Protein AF-0000000086683811 (afdb_homodimer)

Structure (mmCIF, N/CA/C/O backbone):
data_AF-0000000086683811-model_v1
#
loop_
_entity.id
_entity.type
_entity.pdbx_description
1 polymer 'ABM domain-containing protein'
#
loop_
_atom_site.group_PDB
_atom_site.id
_atom_site.type_symbol
_atom_site.label_atom_id
_atom_site.label_alt_id
_atom_site.label_comp_id
_atom_site.label_asym_id
_atom_site.label_entity_id
_atom_site.label_seq_id
_atom_site.pdbx_PDB_ins_code
_atom_site.Cartn_x
_atom_site.Cartn_y
_atom_site.Cartn_z
_atom_site.occupancy
_atom_site.B_iso_or_equiv
_atom_site.auth_seq_id
_atom_site.auth_comp_id
_atom_site.auth_asym_id
_atom_site.auth_atom_id
_atom_site.pdbx_PDB_model_num
ATOM 1 N N . MET A 1 1 ? -27.891 27.375 39.219 1 28.05 1 MET A N 1
ATOM 2 C CA . MET A 1 1 ? -26.875 26.359 39 1 28.05 1 MET A CA 1
ATOM 3 C C . MET A 1 1 ? -26.891 25.859 37.562 1 28.05 1 MET A C 1
ATOM 5 O O . MET A 1 1 ? -27.891 25.297 37.125 1 28.05 1 MET A O 1
ATOM 9 N N . ALA A 1 2 ? -26.406 26.562 36.562 1 32.78 2 ALA A N 1
ATOM 10 C CA . ALA A 1 2 ? -26.562 26.484 35.125 1 32.78 2 ALA A CA 1
ATOM 11 C C . ALA A 1 2 ? -25.938 25.219 34.562 1 32.78 2 ALA A C 1
ATOM 13 O O . ALA A 1 2 ? -24.781 24.906 34.844 1 32.78 2 ALA A O 1
ATOM 14 N N . GLY A 1 3 ? -26.656 24.031 34.469 1 29.81 3 GLY A N 1
ATOM 15 C CA . GLY A 1 3 ? -26.266 22.703 34 1 29.81 3 GLY A CA 1
ATOM 16 C C . GLY A 1 3 ? -25.516 22.734 32.688 1 29.81 3 GLY A C 1
ATOM 17 O O . GLY A 1 3 ? -26.062 23.188 31.672 1 29.81 3 GLY A O 1
ATOM 18 N N . GLY A 1 4 ? -24.297 23.062 32.562 1 30.64 4 GLY A N 1
ATOM 19 C CA . GLY A 1 4 ? -23.484 23.172 31.359 1 30.64 4 GLY A CA 1
ATOM 20 C C . GLY A 1 4 ? -23.562 21.938 30.484 1 30.64 4 GLY A C 1
ATOM 21 O O . GLY A 1 4 ? -23.344 20.812 30.953 1 30.64 4 GLY A O 1
ATOM 22 N N . VAL A 1 5 ? -24.5 21.766 29.438 1 32.25 5 VAL A N 1
ATOM 23 C CA . VAL A 1 5 ? -24.688 20.75 28.406 1 32.25 5 VAL A CA 1
ATOM 24 C C . VAL A 1 5 ? -23.344 20.375 27.797 1 32.25 5 VAL A C 1
ATOM 26 O O . VAL A 1 5 ? -22.656 21.234 27.219 1 32.25 5 VAL A O 1
ATOM 29 N N . TYR A 1 6 ? -22.5 19.625 28.438 1 31.78 6 TYR A N 1
ATOM 30 C CA . TYR A 1 6 ? -21.328 19.016 27.812 1 31.78 6 TYR A CA 1
ATOM 31 C C . TYR A 1 6 ? -21.703 18.359 26.484 1 31.78 6 TYR A C 1
ATOM 33 O O . TYR A 1 6 ? -22.578 17.5 26.438 1 31.78 6 TYR A O 1
ATOM 41 N N . LEU A 1 7 ? -21.859 19.109 25.359 1 31.72 7 LEU A N 1
ATOM 42 C CA . LEU A 1 7 ? -21.938 18.547 24.016 1 31.72 7 LEU A CA 1
ATOM 43 C C . LEU A 1 7 ? -21 17.344 23.875 1 31.72 7 LEU A C 1
ATOM 45 O O . LEU A 1 7 ? -19.812 17.438 24.172 1 31.72 7 LEU A O 1
ATOM 49 N N . ALA A 1 8 ? -21.406 16.172 24.141 1 32.78 8 ALA A N 1
ATOM 50 C CA . ALA A 1 8 ? -20.797 14.922 23.734 1 32.78 8 ALA A CA 1
ATOM 51 C C . ALA A 1 8 ? -20.047 15.078 22.422 1 32.78 8 ALA A C 1
ATOM 53 O O . ALA A 1 8 ? -20.656 15.188 21.359 1 32.78 8 ALA A O 1
ATOM 54 N N . GLY A 1 9 ? -19.141 15.922 22.219 1 34.72 9 GLY A N 1
ATOM 55 C CA . GLY A 1 9 ? -18.281 15.93 21.047 1 34.72 9 GLY A CA 1
ATOM 56 C C . GLY A 1 9 ? -18.094 14.555 20.438 1 34.72 9 GLY A C 1
ATOM 57 O O . GLY A 1 9 ? -17.812 13.586 21.141 1 34.72 9 GLY A O 1
ATOM 58 N N . VAL A 1 10 ? -18.922 14.086 19.453 1 37.25 10 VAL A N 1
ATOM 59 C CA . VAL A 1 10 ? -18.688 12.906 18.641 1 37.25 10 VAL A CA 1
ATOM 60 C C . VAL A 1 10 ? -17.203 12.609 18.547 1 37.25 10 VAL A C 1
ATOM 62 O O . VAL A 1 10 ? -16.422 13.422 18.047 1 37.25 10 VAL A O 1
ATOM 65 N N . LEU A 1 11 ? -16.578 12.188 19.516 1 37.97 11 LEU A N 1
ATOM 66 C CA . LEU A 1 11 ? -15.242 11.633 19.406 1 37.97 11 LEU A CA 1
ATOM 67 C C . LEU A 1 11 ? -15.039 10.945 18.062 1 37.97 11 LEU A C 1
ATOM 69 O O . LEU A 1 11 ? -15.719 9.969 17.766 1 37.97 11 LEU A O 1
ATOM 73 N N . ASN A 1 12 ? -15.062 11.695 16.984 1 46.88 12 ASN A N 1
ATOM 74 C CA . ASN A 1 12 ? -14.711 11.117 15.68 1 46.88 12 ASN A CA 1
ATOM 75 C C . ASN A 1 12 ? -13.797 9.906 15.836 1 46.88 12 ASN A C 1
ATOM 77 O O . ASN A 1 12 ? -12.578 10.055 15.969 1 46.88 12 ASN A O 1
ATOM 81 N N . ILE A 1 13 ? -14.266 8.906 16.578 1 58.25 13 ILE A N 1
ATOM 82 C CA . ILE A 1 13 ? -13.531 7.656 16.75 1 58.25 13 ILE A CA 1
ATOM 83 C C . ILE A 1 13 ? -13.117 7.121 15.375 1 58.25 13 ILE A C 1
ATOM 85 O O . ILE A 1 13 ? -13.961 6.914 14.5 1 58.25 13 ILE A O 1
ATOM 89 N N . ILE A 1 14 ? -11.898 7.309 14.969 1 73.19 14 ILE A N 1
ATOM 90 C CA . ILE A 1 14 ? -11.328 6.652 13.805 1 73.19 14 ILE A CA 1
ATOM 91 C C . ILE A 1 14 ? -11.578 5.148 13.875 1 73.19 14 ILE A C 1
ATOM 93 O O . ILE A 1 14 ? -11.031 4.465 14.75 1 73.19 14 ILE A O 1
ATOM 97 N N . ALA A 1 15 ? -12.727 4.758 13.227 1 86.75 15 ALA A N 1
ATOM 98 C CA . ALA A 1 15 ? -13.055 3.334 13.211 1 86.75 15 ALA A CA 1
ATOM 99 C C . ALA A 1 15 ? -12.289 2.605 12.109 1 86.75 15 ALA A C 1
ATOM 101 O O . ALA A 1 15 ? -12.078 3.154 11.023 1 86.75 15 ALA A O 1
ATOM 102 N N . MET A 1 16 ? -11.805 1.436 12.508 1 90.75 16 MET A N 1
ATOM 103 C CA . MET A 1 16 ? -11.141 0.555 11.547 1 90.75 16 MET A CA 1
ATOM 104 C C . MET A 1 16 ? -12.031 -0.627 11.188 1 90.75 16 MET A C 1
ATOM 106 O O . MET A 1 16 ? -12.922 -0.992 11.945 1 90.75 16 MET A O 1
ATOM 110 N N . SER A 1 17 ? -11.875 -1.134 10.055 1 89.69 17 SER A N 1
ATOM 111 C CA . SER A 1 17 ? -12.609 -2.318 9.617 1 89.69 17 SER A CA 1
ATOM 112 C C . SER A 1 17 ? -12.336 -3.506 10.531 1 89.69 17 SER A C 1
ATOM 114 O O . SER A 1 17 ? -11.266 -3.59 11.148 1 89.69 17 SER A O 1
ATOM 116 N N . ASP A 1 18 ? -13.273 -4.398 10.586 1 86.94 18 ASP A N 1
ATOM 117 C CA . ASP A 1 18 ? -13.062 -5.656 11.289 1 86.94 18 ASP A CA 1
ATOM 118 C C . ASP A 1 18 ? -12.188 -6.605 10.469 1 86.94 18 ASP A C 1
ATOM 120 O O . ASP A 1 18 ? -11.43 -7.395 11.031 1 86.94 18 ASP A O 1
ATOM 124 N N . SER A 1 19 ? -12.344 -6.422 9.164 1 90.94 19 SER A N 1
ATOM 125 C CA . SER A 1 19 ? -11.562 -7.281 8.273 1 90.94 19 SER A CA 1
ATOM 126 C C . SER A 1 19 ? -10.094 -6.875 8.273 1 90.94 19 SER A C 1
ATOM 128 O O . SER A 1 19 ? -9.766 -5.699 8.453 1 90.94 19 SER A O 1
ATOM 130 N N . ILE A 1 20 ? -9.258 -7.895 8.125 1 95.06 20 ILE A N 1
ATOM 131 C CA . ILE A 1 20 ? -7.824 -7.664 7.957 1 95.06 20 ILE A CA 1
ATOM 132 C C . ILE A 1 20 ? -7.488 -7.559 6.469 1 95.06 20 ILE A C 1
ATOM 134 O O . ILE A 1 20 ? -7.91 -8.391 5.668 1 95.06 20 ILE A O 1
ATOM 138 N N . SER A 1 21 ? -6.738 -6.523 6.145 1 96.56 21 SER A N 1
ATOM 139 C CA . SER A 1 21 ? -6.23 -6.344 4.789 1 96.56 21 SER A CA 1
ATOM 140 C C . SER A 1 21 ? -4.762 -6.742 4.688 1 96.56 21 SER A C 1
ATOM 142 O O . SER A 1 21 ? -3.971 -6.445 5.586 1 96.56 21 SER A O 1
ATOM 144 N N . SER A 1 22 ? -4.449 -7.434 3.637 1 96.69 22 SER A N 1
ATOM 145 C CA . SER A 1 22 ? -3.051 -7.668 3.293 1 96.69 22 SER A CA 1
ATOM 146 C C . SER A 1 22 ? -2.572 -6.68 2.232 1 96.69 22 SER A C 1
ATOM 148 O O . SER A 1 22 ? -3.223 -6.508 1.199 1 96.69 22 SER A O 1
ATOM 150 N N . LEU A 1 23 ? -1.531 -6.027 2.504 1 97.12 23 LEU A N 1
ATOM 151 C CA . LEU A 1 23 ? -0.794 -5.297 1.481 1 97.12 23 LEU A CA 1
ATOM 152 C C . LEU A 1 23 ? 0.5 -6.016 1.122 1 97.12 23 LEU A C 1
ATOM 154 O O . LEU A 1 23 ? 1.393 -6.156 1.961 1 97.12 23 LEU A O 1
ATOM 158 N N . ALA A 1 24 ? 0.575 -6.492 -0.086 1 96.94 24 ALA A N 1
ATOM 159 C CA . ALA A 1 24 ? 1.769 -7.152 -0.606 1 96.94 24 ALA A CA 1
ATOM 160 C C . ALA A 1 24 ? 2.486 -6.273 -1.624 1 96.94 24 ALA A C 1
ATOM 162 O O . ALA A 1 24 ? 1.851 -5.676 -2.494 1 96.94 24 ALA A O 1
ATOM 163 N N . ARG A 1 25 ? 3.725 -6.18 -1.467 1 96.19 25 ARG A N 1
ATOM 164 C CA . ARG A 1 25 ? 4.594 -5.477 -2.402 1 96.19 25 ARG A CA 1
ATOM 165 C C . ARG A 1 25 ? 5.609 -6.426 -3.027 1 96.19 25 ARG A C 1
ATOM 167 O O . ARG A 1 25 ? 6.309 -7.148 -2.316 1 96.19 25 ARG A O 1
ATOM 174 N N . TYR A 1 26 ? 5.695 -6.414 -4.324 1 97.38 26 TYR A N 1
ATOM 175 C CA . TYR A 1 26 ? 6.605 -7.273 -5.07 1 97.38 26 TYR A CA 1
ATOM 176 C C . TYR A 1 26 ? 7.562 -6.449 -5.926 1 97.38 26 TYR A C 1
ATOM 178 O O . TYR A 1 26 ? 7.129 -5.594 -6.703 1 97.38 26 TYR A O 1
ATOM 186 N N . ARG A 1 27 ? 8.844 -6.691 -5.797 1 96.81 27 ARG A N 1
ATOM 187 C CA . ARG A 1 27 ? 9.844 -6.125 -6.695 1 96.81 27 ARG A CA 1
ATOM 188 C C . ARG A 1 27 ? 10.094 -7.047 -7.883 1 96.81 27 ARG A C 1
ATOM 190 O O . ARG A 1 27 ? 10.906 -7.969 -7.793 1 96.81 27 ARG A O 1
ATOM 197 N N . VAL A 1 28 ? 9.422 -6.719 -8.922 1 97.19 28 VAL A N 1
ATOM 198 C CA . VAL A 1 28 ? 9.375 -7.605 -10.086 1 97.19 28 VAL A CA 1
ATOM 199 C C . VAL A 1 28 ? 10.562 -7.328 -11 1 97.19 28 VAL A C 1
ATOM 201 O O . VAL A 1 28 ? 10.93 -6.168 -11.219 1 97.19 28 VAL A O 1
ATOM 204 N N . ILE A 1 29 ? 11.148 -8.406 -11.516 1 96.62 29 ILE A N 1
ATOM 205 C CA . ILE A 1 29 ? 12.273 -8.289 -12.438 1 96.62 29 ILE A CA 1
ATOM 206 C C . ILE A 1 29 ? 11.852 -7.488 -13.664 1 96.62 29 ILE A C 1
ATOM 208 O O . ILE A 1 29 ? 10.758 -7.688 -14.195 1 96.62 29 ILE A O 1
ATOM 212 N N . ALA A 1 30 ? 12.766 -6.59 -14.094 1 94.62 30 ALA A N 1
ATOM 213 C CA . ALA A 1 30 ? 12.484 -5.762 -15.266 1 94.62 30 ALA A CA 1
ATOM 214 C C . ALA A 1 30 ? 12.102 -6.621 -16.469 1 94.62 30 ALA A C 1
ATOM 216 O O . ALA A 1 30 ? 12.75 -7.629 -16.75 1 94.62 30 ALA A O 1
ATOM 217 N N . GLY A 1 31 ? 10.953 -6.203 -17.125 1 93.69 31 GLY A N 1
ATOM 218 C CA . GLY A 1 31 ? 10.508 -6.895 -18.328 1 93.69 31 GLY A CA 1
ATOM 219 C C . GLY A 1 31 ? 9.578 -8.055 -18.031 1 93.69 31 GLY A C 1
ATOM 220 O O . GLY A 1 31 ? 9.07 -8.688 -18.969 1 93.69 31 GLY A O 1
ATOM 221 N N . ARG A 1 32 ? 9.305 -8.32 -16.75 1 95.69 32 ARG A N 1
ATOM 222 C CA . ARG A 1 32 ? 8.5 -9.492 -16.406 1 95.69 32 ARG A CA 1
ATOM 223 C C . ARG A 1 32 ? 7.164 -9.078 -15.805 1 95.69 32 ARG A C 1
ATOM 225 O O . ARG A 1 32 ? 6.488 -9.891 -15.164 1 95.69 32 ARG A O 1
ATOM 232 N N . GLU A 1 33 ? 6.828 -7.879 -15.953 1 94 33 GLU A N 1
ATOM 233 C CA . GLU A 1 33 ? 5.645 -7.297 -15.328 1 94 33 GLU A CA 1
ATOM 234 C C . GLU A 1 33 ? 4.371 -7.996 -15.797 1 94 33 GLU A C 1
ATOM 236 O O . GLU A 1 33 ? 3.537 -8.391 -14.977 1 94 33 GLU A O 1
ATOM 241 N N . ASP A 1 34 ? 4.223 -8.195 -17.125 1 93.12 34 ASP A N 1
ATOM 242 C CA . ASP A 1 34 ? 3.002 -8.789 -17.672 1 93.12 34 ASP A CA 1
ATOM 243 C C . ASP A 1 34 ? 2.812 -10.219 -17.172 1 93.12 34 ASP A C 1
ATOM 245 O O . ASP A 1 34 ? 1.71 -10.602 -16.766 1 93.12 34 ASP A O 1
ATOM 249 N N . GLU A 1 35 ? 3.844 -10.922 -17.234 1 95.56 35 GLU A N 1
ATOM 250 C CA . GLU A 1 35 ? 3.805 -12.289 -16.734 1 95.56 35 GLU A CA 1
ATOM 251 C C . GLU A 1 35 ? 3.418 -12.312 -15.25 1 95.56 35 GLU A C 1
ATOM 253 O O . GLU A 1 35 ? 2.6 -13.133 -14.828 1 95.56 35 GLU A O 1
ATOM 258 N N . PHE A 1 36 ? 3.977 -11.391 -14.508 1 97.31 36 PHE A N 1
ATOM 259 C CA . PHE A 1 36 ? 3.701 -11.352 -13.07 1 97.31 36 PHE A CA 1
ATOM 260 C C . PHE A 1 36 ? 2.24 -11 -12.812 1 97.31 36 PHE A C 1
ATOM 262 O O . PHE A 1 36 ? 1.602 -11.586 -11.938 1 97.31 36 PHE A O 1
ATOM 269 N N . LEU A 1 37 ? 1.695 -10.07 -13.523 1 96.5 37 LEU A N 1
ATOM 270 C CA . LEU A 1 37 ? 0.31 -9.648 -13.344 1 96.5 37 LEU A CA 1
ATOM 271 C C . LEU A 1 37 ? -0.65 -10.789 -13.648 1 96.5 37 LEU A C 1
ATOM 273 O O . LEU A 1 37 ? -1.708 -10.906 -13.031 1 96.5 37 LEU A O 1
ATOM 277 N N . GLU A 1 38 ? -0.266 -11.648 -14.555 1 95.5 38 GLU A N 1
ATOM 278 C CA . GLU A 1 38 ? -1.07 -12.844 -14.805 1 95.5 38 GLU A CA 1
ATOM 279 C C . GLU A 1 38 ? -1.105 -13.75 -13.578 1 95.5 38 GLU A C 1
ATOM 281 O O . GLU A 1 38 ? -2.141 -14.344 -13.273 1 95.5 38 GLU A O 1
ATOM 286 N N . ILE A 1 39 ? 0.016 -13.812 -12.922 1 97.75 39 ILE A N 1
ATOM 287 C CA . ILE A 1 39 ? 0.064 -14.633 -11.719 1 97.75 39 ILE A CA 1
ATOM 288 C C . ILE A 1 39 ? -0.764 -13.984 -10.617 1 97.75 39 ILE A C 1
ATOM 290 O O . ILE A 1 39 ? -1.412 -14.672 -9.828 1 97.75 39 ILE A O 1
ATOM 294 N N . ILE A 1 40 ? -0.768 -12.664 -10.516 1 97.69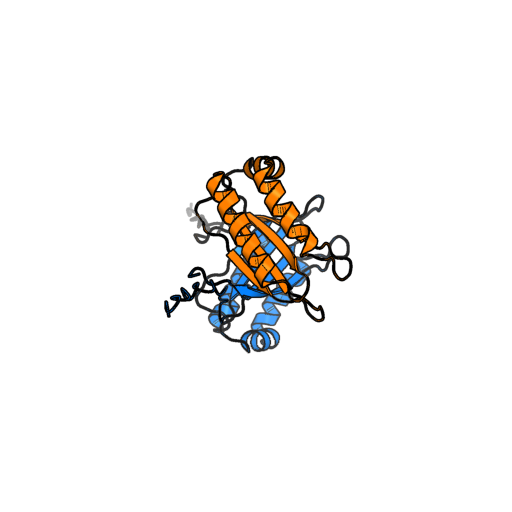 40 ILE A N 1
ATOM 295 C CA . ILE A 1 40 ? -1.603 -11.945 -9.562 1 97.69 40 ILE A CA 1
ATOM 296 C C . ILE A 1 40 ? -3.07 -12.297 -9.789 1 97.69 40 ILE A C 1
ATOM 298 O O . ILE A 1 40 ? -3.822 -12.5 -8.828 1 97.69 40 ILE A O 1
ATOM 302 N N . ASP A 1 41 ? -3.496 -12.414 -11.031 1 95.5 41 ASP A N 1
ATOM 303 C CA . ASP A 1 41 ? -4.863 -12.82 -11.344 1 95.5 41 ASP A CA 1
ATOM 304 C C . ASP A 1 41 ? -5.148 -14.227 -10.82 1 95.5 41 ASP A C 1
ATOM 306 O O . ASP A 1 41 ? -6.207 -14.477 -10.242 1 95.5 41 ASP A O 1
ATOM 310 N N . ARG A 1 42 ? -4.25 -15.047 -11.07 1 97.69 42 ARG A N 1
ATOM 311 C CA . ARG A 1 42 ? -4.391 -16.406 -10.57 1 97.69 42 ARG A CA 1
ATOM 312 C C . ARG A 1 42 ? -4.438 -16.438 -9.047 1 97.69 42 ARG A C 1
ATOM 314 O O . ARG A 1 42 ? -5.203 -17.188 -8.453 1 97.69 42 ARG A O 1
ATOM 321 N N . HIS A 1 43 ? -3.582 -15.594 -8.406 1 98.44 43 HIS A N 1
ATOM 322 C CA . HIS A 1 43 ? -3.576 -15.484 -6.953 1 98.44 43 HIS A CA 1
ATOM 323 C C . HIS A 1 43 ? -4.957 -15.109 -6.422 1 98.44 43 HIS A C 1
ATOM 325 O O . HIS A 1 43 ? -5.484 -15.781 -5.527 1 98.44 43 HIS A O 1
ATOM 331 N N . TRP A 1 44 ? -5.531 -14.156 -7.043 1 97.44 44 TRP A N 1
ATOM 332 C CA . TRP A 1 44 ? -6.848 -13.695 -6.621 1 97.44 44 TRP A CA 1
ATOM 333 C C . TRP A 1 44 ? -7.898 -14.781 -6.805 1 97.44 44 TRP A C 1
ATOM 335 O O . TRP A 1 44 ? -8.664 -15.078 -5.887 1 97.44 44 TRP A O 1
ATOM 345 N N . THR A 1 45 ? -7.926 -15.383 -7.961 1 97.69 45 THR A N 1
ATOM 346 C CA . THR A 1 45 ? -8.945 -16.391 -8.25 1 97.69 45 THR A CA 1
ATOM 347 C C . THR A 1 45 ? -8.797 -17.594 -7.332 1 97.69 45 THR A C 1
ATOM 349 O O . THR A 1 45 ? -9.789 -18.172 -6.891 1 97.69 45 THR A O 1
ATOM 352 N N . THR A 1 46 ? -7.539 -17.953 -7.059 1 98.56 46 THR A N 1
ATOM 353 C CA . THR A 1 46 ? -7.289 -19.078 -6.152 1 98.56 46 THR A CA 1
ATOM 354 C C . THR A 1 46 ? -7.809 -18.766 -4.754 1 98.56 46 THR A C 1
ATOM 356 O O . THR A 1 46 ? -8.531 -19.562 -4.16 1 98.56 46 THR A O 1
ATOM 359 N N . LEU A 1 47 ? -7.48 -17.578 -4.18 1 98.62 47 LEU A N 1
ATOM 360 C CA . LEU A 1 47 ? -7.945 -17.188 -2.854 1 98.62 47 LEU A CA 1
ATOM 361 C C . LEU A 1 47 ? -9.469 -17.125 -2.807 1 98.62 47 LEU A C 1
ATOM 363 O O . LEU A 1 47 ? -10.078 -17.562 -1.832 1 98.62 47 LEU A O 1
ATOM 367 N N . ARG A 1 48 ? -10.039 -16.562 -3.836 1 98.25 48 ARG A N 1
ATOM 368 C CA . ARG A 1 48 ? -11.484 -16.422 -3.912 1 98.25 48 ARG A CA 1
ATOM 369 C C . ARG A 1 48 ? -12.164 -17.797 -3.959 1 98.25 48 ARG A C 1
ATOM 371 O O . ARG A 1 48 ? -13.117 -18.047 -3.225 1 98.25 48 ARG A O 1
ATOM 378 N N . ASP A 1 49 ? -11.68 -18.703 -4.809 1 98.12 49 ASP A N 1
ATOM 379 C CA . ASP A 1 49 ? -12.266 -20.047 -4.961 1 98.12 49 ASP A CA 1
ATOM 380 C C . ASP A 1 49 ? -12.164 -20.844 -3.664 1 98.12 49 ASP A C 1
ATOM 382 O O . ASP A 1 49 ? -13.023 -21.672 -3.375 1 98.12 49 ASP A O 1
ATOM 386 N N . LEU A 1 50 ? -11.148 -20.562 -2.951 1 98.44 50 LEU A N 1
ATOM 387 C CA . LEU A 1 50 ? -10.938 -21.234 -1.68 1 98.44 50 LEU A CA 1
ATOM 388 C C . LEU A 1 50 ? -11.68 -20.531 -0.553 1 98.44 50 LEU A C 1
ATOM 390 O O . LEU A 1 50 ? -11.586 -20.938 0.609 1 98.44 50 LEU A O 1
ATOM 394 N N . GLU A 1 51 ? -12.398 -19.438 -0.877 1 98.31 51 GLU A N 1
ATOM 395 C CA . GLU A 1 51 ? -13.211 -18.656 0.051 1 98.31 51 GLU A CA 1
ATOM 396 C C . GLU A 1 51 ? -12.359 -18.094 1.194 1 98.31 51 GLU A C 1
ATOM 398 O O . GLU A 1 51 ? -12.781 -18.125 2.354 1 98.31 51 GLU A O 1
ATOM 403 N N . LEU A 1 52 ? -11.164 -17.641 0.853 1 98.5 52 LEU A N 1
ATOM 404 C CA . LEU A 1 52 ? -10.227 -17.125 1.852 1 98.5 52 LEU A CA 1
ATOM 405 C C . LEU A 1 52 ? -10.273 -15.609 1.915 1 98.5 52 LEU A C 1
ATOM 407 O O . LEU A 1 52 ? -9.727 -15 2.838 1 98.5 52 LEU A O 1
ATOM 411 N N . VAL A 1 53 ? -10.922 -14.945 0.983 1 98.31 53 VAL A N 1
ATOM 412 C CA . VAL A 1 53 ? -10.961 -13.492 0.889 1 98.31 53 VAL A CA 1
ATOM 413 C C . VAL A 1 53 ? -12.406 -13.016 0.811 1 98.31 53 VAL A C 1
ATOM 415 O O . VAL A 1 53 ? -13.312 -13.797 0.497 1 98.31 53 VAL A O 1
ATOM 418 N N . THR A 1 54 ? -12.648 -11.766 1.146 1 97.12 54 THR A N 1
ATOM 419 C CA . THR A 1 54 ? -13.977 -11.172 1.047 1 97.12 54 THR A CA 1
ATOM 420 C C . THR A 1 54 ? -14.375 -10.969 -0.413 1 97.12 54 THR A C 1
ATOM 422 O O . THR A 1 54 ? -13.586 -11.25 -1.319 1 97.12 54 THR A O 1
ATOM 425 N N . ASP A 1 55 ? -15.586 -10.43 -0.64 1 95.31 55 ASP A N 1
ATOM 426 C CA . ASP A 1 55 ? -16.078 -10.172 -1.99 1 95.31 55 ASP A CA 1
ATOM 427 C C . ASP A 1 55 ? -15.492 -8.883 -2.555 1 95.31 55 ASP A C 1
ATOM 429 O O . ASP A 1 55 ? -15.672 -8.578 -3.738 1 95.31 55 ASP A O 1
ATOM 433 N N . ARG A 1 56 ? -14.797 -8.094 -1.713 1 93.44 56 ARG A N 1
ATOM 434 C CA . ARG A 1 56 ? -14.164 -6.891 -2.229 1 93.44 56 ARG A CA 1
ATOM 435 C C . ARG A 1 56 ? -12.984 -7.234 -3.131 1 93.44 56 ARG A C 1
ATOM 437 O O . ARG A 1 56 ? -12.023 -7.871 -2.691 1 93.44 56 ARG A O 1
ATOM 444 N N . ALA A 1 57 ? -13.086 -6.797 -4.402 1 94.38 57 ALA A N 1
ATOM 445 C CA . ALA A 1 57 ? -12.016 -7.07 -5.359 1 94.38 57 ALA A CA 1
ATOM 446 C C . ALA A 1 57 ? -10.688 -6.508 -4.871 1 94.38 57 ALA A C 1
ATOM 448 O O . ALA A 1 57 ? -10.648 -5.465 -4.215 1 94.38 57 ALA A O 1
ATOM 449 N N . PRO A 1 58 ? -9.609 -7.199 -5.203 1 96.62 58 PRO A N 1
ATOM 450 C CA . PRO A 1 58 ? -8.297 -6.66 -4.832 1 96.62 58 PRO A CA 1
ATOM 451 C C . PRO A 1 58 ? -7.957 -5.371 -5.574 1 96.62 58 PRO A C 1
ATOM 453 O O . PRO A 1 58 ? -8.43 -5.16 -6.695 1 96.62 58 PRO A O 1
ATOM 456 N N . GLU A 1 59 ? -7.25 -4.555 -4.918 1 95.88 59 GLU A N 1
ATOM 457 C CA . GLU A 1 59 ? -6.598 -3.451 -5.617 1 95.88 59 GLU A CA 1
ATOM 458 C C . GLU A 1 59 ? -5.18 -3.826 -6.035 1 95.88 59 GLU A C 1
ATOM 460 O O . GLU A 1 59 ? -4.402 -4.336 -5.223 1 95.88 59 GLU A O 1
ATOM 465 N N . VAL A 1 60 ? -4.891 -3.58 -7.309 1 97.38 60 VAL A N 1
ATOM 466 C CA . VAL A 1 60 ? -3.562 -3.873 -7.84 1 97.38 60 VAL A CA 1
ATOM 467 C C . VAL A 1 60 ? -2.957 -2.609 -8.445 1 97.38 60 VAL A C 1
ATOM 469 O O . VAL A 1 60 ? -3.619 -1.896 -9.203 1 97.38 60 VAL A O 1
ATOM 472 N N . TYR A 1 61 ? -1.736 -2.346 -8.109 1 96.94 61 TYR A N 1
ATOM 473 C CA . TYR A 1 61 ? -1 -1.181 -8.586 1 96.94 61 TYR A CA 1
ATOM 474 C C . TYR A 1 61 ? 0.346 -1.589 -9.172 1 96.94 61 TYR A C 1
ATOM 476 O O . TYR A 1 61 ? 0.921 -2.604 -8.773 1 96.94 61 TYR A O 1
ATOM 484 N N . VAL A 1 62 ? 0.774 -0.75 -10.109 1 96.5 62 VAL A N 1
ATOM 485 C CA . VAL A 1 62 ? 2.121 -0.887 -10.656 1 96.5 62 VAL A CA 1
ATOM 486 C C . VAL A 1 62 ? 2.846 0.456 -10.586 1 96.5 62 VAL A C 1
ATOM 488 O O . VAL A 1 62 ? 2.258 1.5 -10.883 1 96.5 62 VAL A O 1
ATOM 491 N N . GLY A 1 63 ? 4.094 0.35 -10.133 1 94.75 63 GLY A N 1
ATOM 492 C CA . GLY A 1 63 ? 4.895 1.56 -10.078 1 94.75 63 GLY A CA 1
ATOM 493 C C . GLY A 1 63 ? 6.387 1.288 -10.133 1 94.75 63 GLY A C 1
ATOM 494 O O . GLY A 1 63 ? 6.82 0.26 -10.656 1 94.75 63 GLY A O 1
ATOM 495 N N . SER A 1 64 ? 7.102 2.338 -9.797 1 86.75 64 SER A N 1
ATOM 496 C CA . SER A 1 64 ? 8.555 2.236 -9.781 1 86.75 64 SER A CA 1
ATOM 497 C C . SER A 1 64 ? 9.148 2.928 -8.555 1 86.75 64 SER A C 1
ATOM 499 O O . SER A 1 64 ? 8.5 3.793 -7.953 1 86.75 64 SER A O 1
ATOM 501 N N . GLU A 1 65 ? 10.203 2.367 -8.109 1 80.75 65 GLU A N 1
ATOM 502 C CA . GLU A 1 65 ? 11.031 3.027 -7.109 1 80.75 65 GLU A CA 1
ATOM 503 C C . GLU A 1 65 ? 12.07 3.932 -7.762 1 80.75 65 GLU A C 1
ATOM 505 O O . GLU A 1 65 ? 12.625 3.592 -8.805 1 80.75 65 GLU A O 1
ATOM 510 N N . ARG A 1 66 ? 12.172 5.055 -7.137 1 75.44 66 ARG A N 1
ATOM 511 C CA . ARG A 1 66 ? 13.102 6.02 -7.711 1 75.44 66 ARG A CA 1
ATOM 512 C C . ARG A 1 66 ? 14.484 5.402 -7.887 1 75.44 66 ARG A C 1
ATOM 514 O O . ARG A 1 66 ? 15.047 4.832 -6.945 1 75.44 66 ARG A O 1
ATOM 521 N N . GLY A 1 67 ? 15.047 5.535 -9.133 1 78.06 67 GLY A N 1
ATOM 522 C CA . GLY A 1 67 ? 16.422 5.129 -9.43 1 78.06 67 GLY A CA 1
ATOM 523 C C . GLY A 1 67 ? 16.562 3.629 -9.586 1 78.06 67 GLY A C 1
ATOM 524 O O . GLY A 1 67 ? 17.688 3.113 -9.602 1 78.06 67 GLY A O 1
ATOM 525 N N . VAL A 1 68 ? 15.617 2.93 -9.414 1 78.25 68 VAL A N 1
ATOM 526 C CA . VAL A 1 68 ? 15.695 1.475 -9.484 1 78.25 68 VAL A CA 1
ATOM 527 C C . VAL A 1 68 ? 15.023 0.984 -10.766 1 78.25 68 VAL A C 1
ATOM 529 O O . VAL A 1 68 ? 13.961 1.485 -11.148 1 78.25 68 VAL A O 1
ATOM 532 N N . GLU A 1 69 ? 15.812 0.074 -11.383 1 84.56 69 GLU A N 1
ATOM 533 C CA . GLU A 1 69 ? 15.227 -0.557 -12.562 1 84.56 69 GLU A CA 1
ATOM 534 C C . GLU A 1 69 ? 14.227 -1.642 -12.172 1 84.56 69 GLU A C 1
ATOM 536 O O . GLU A 1 69 ? 14.422 -2.346 -11.18 1 84.56 69 GLU A O 1
ATOM 541 N N . GLY A 1 70 ? 13.102 -1.688 -12.836 1 91.25 70 GLY A N 1
ATOM 542 C CA . GLY A 1 70 ? 12.094 -2.717 -12.625 1 91.25 70 GLY A CA 1
ATOM 543 C C . GLY A 1 70 ? 10.875 -2.215 -11.875 1 91.25 70 GLY A C 1
ATOM 544 O O . GLY A 1 70 ? 10.969 -1.271 -11.094 1 91.25 70 GLY A O 1
ATOM 545 N N . PRO A 1 71 ? 9.812 -2.91 -12.031 1 95.12 71 PRO A N 1
ATOM 546 C CA . PRO A 1 71 ? 8.555 -2.428 -11.453 1 95.12 71 PRO A CA 1
ATOM 547 C C . PRO A 1 71 ? 8.305 -2.969 -10.047 1 95.12 71 PRO A C 1
ATOM 549 O O . PRO A 1 71 ? 8.922 -3.959 -9.648 1 95.12 71 PRO A O 1
ATOM 552 N N . ILE A 1 72 ? 7.562 -2.213 -9.344 1 95.94 72 ILE A N 1
ATOM 553 C CA . ILE A 1 72 ? 6.938 -2.684 -8.109 1 95.94 72 ILE A CA 1
ATOM 554 C C . ILE A 1 72 ? 5.457 -2.961 -8.359 1 95.94 72 ILE A C 1
ATOM 556 O O . ILE A 1 72 ? 4.77 -2.166 -9.008 1 95.94 72 ILE A O 1
ATOM 560 N N . VAL A 1 73 ? 5.008 -4.094 -7.965 1 97.19 73 VAL A N 1
ATOM 561 C CA . VAL A 1 73 ? 3.582 -4.414 -7.977 1 97.19 73 VAL A CA 1
ATOM 562 C C . VAL A 1 73 ? 3.053 -4.461 -6.543 1 97.19 73 VAL A C 1
ATOM 564 O O . VAL A 1 73 ? 3.678 -5.059 -5.664 1 97.19 73 VAL A O 1
ATOM 567 N N . VAL A 1 74 ? 1.996 -3.783 -6.328 1 97.81 74 VAL A N 1
ATOM 568 C CA . VAL A 1 74 ? 1.327 -3.795 -5.031 1 97.81 74 VAL A CA 1
ATOM 569 C C . VAL A 1 74 ? -0.054 -4.434 -5.168 1 97.81 74 VAL A C 1
ATOM 571 O O . VAL A 1 74 ? -0.8 -4.121 -6.098 1 97.81 74 VAL A O 1
ATOM 574 N N . GLU A 1 75 ? -0.39 -5.297 -4.332 1 98.25 75 GLU A N 1
ATOM 575 C CA . GLU A 1 75 ? -1.702 -5.93 -4.234 1 98.25 75 GLU A CA 1
ATOM 576 C C . GLU A 1 75 ? -2.301 -5.754 -2.844 1 98.25 75 GLU A C 1
ATOM 578 O O . GLU A 1 75 ? -1.625 -5.984 -1.838 1 98.25 75 GLU A O 1
ATOM 583 N N . ILE A 1 76 ? -3.49 -5.305 -2.75 1 97.88 76 ILE A N 1
ATOM 584 C CA . ILE A 1 76 ? -4.219 -5.184 -1.492 1 97.88 76 ILE A CA 1
ATOM 585 C C . ILE A 1 76 ? -5.516 -5.988 -1.567 1 97.88 76 ILE A C 1
ATOM 587 O O . ILE A 1 76 ? -6.277 -5.855 -2.525 1 97.88 76 ILE A O 1
ATOM 591 N N . PHE A 1 77 ? -5.777 -6.77 -0.637 1 97.75 77 PHE A N 1
ATOM 592 C CA . PHE A 1 77 ? -6.996 -7.562 -0.568 1 97.75 77 PHE A CA 1
ATOM 593 C C . PHE A 1 77 ? -7.371 -7.855 0.88 1 97.75 77 PHE A C 1
ATOM 595 O O . PHE A 1 77 ? -6.555 -7.676 1.786 1 97.75 77 PHE A O 1
ATOM 602 N N . ASP A 1 78 ? -8.57 -8.289 1.123 1 97.44 78 ASP A N 1
ATOM 603 C CA . ASP A 1 78 ? -9.094 -8.484 2.471 1 97.44 78 ASP A CA 1
ATOM 604 C C . ASP A 1 78 ? -9.344 -9.969 2.746 1 97.44 78 ASP A C 1
ATOM 606 O O . ASP A 1 78 ? -10.039 -10.641 1.984 1 97.44 78 ASP A O 1
ATOM 610 N N . TRP A 1 79 ? -8.812 -10.359 3.822 1 98.06 79 TRP A N 1
ATOM 611 C CA . TRP A 1 79 ? -9.07 -11.727 4.277 1 98.06 79 TRP A CA 1
ATOM 612 C C . TRP A 1 79 ? -10.492 -11.852 4.82 1 98.06 79 TRP A C 1
ATOM 614 O O . TRP A 1 79 ? -11.031 -10.898 5.387 1 98.06 79 TRP A O 1
ATOM 624 N N . VAL A 1 80 ? -11.094 -13.039 4.777 1 97.75 80 VAL A N 1
ATOM 625 C CA . VAL A 1 80 ? -12.477 -13.242 5.215 1 97.75 80 VAL A CA 1
ATOM 626 C C . VAL A 1 80 ? -12.531 -13.281 6.742 1 97.75 80 VAL A C 1
ATOM 628 O O . VAL A 1 80 ? -13.539 -12.898 7.34 1 97.75 80 VAL A O 1
ATOM 631 N N . ASP A 1 81 ? -11.469 -13.758 7.367 1 95.31 81 ASP A N 1
ATOM 632 C CA . ASP A 1 81 ? -11.359 -13.82 8.82 1 95.31 81 ASP A CA 1
ATOM 633 C C . ASP A 1 81 ? -9.906 -13.938 9.258 1 95.31 81 ASP A C 1
ATOM 635 O O . ASP A 1 81 ? -9 -13.992 8.422 1 95.31 81 ASP A O 1
ATOM 639 N N . GLU A 1 82 ? -9.641 -13.984 10.492 1 91.81 82 GLU A N 1
ATOM 640 C CA . GLU A 1 82 ? -8.289 -13.953 11.047 1 91.81 82 GLU A CA 1
ATOM 641 C C . GLU A 1 82 ? -7.547 -15.258 10.773 1 91.81 82 GLU A C 1
ATOM 643 O O . GLU A 1 82 ? -6.316 -15.281 10.734 1 91.81 82 GLU A O 1
ATOM 648 N N . ASP A 1 83 ? -8.281 -16.312 10.547 1 95.88 83 ASP A N 1
ATOM 649 C CA . ASP A 1 83 ? -7.656 -17.625 10.344 1 95.88 83 ASP A CA 1
ATOM 650 C C . ASP A 1 83 ? -7.316 -17.844 8.867 1 95.88 83 ASP A C 1
ATOM 652 O O . ASP A 1 83 ? -6.59 -18.781 8.531 1 95.88 83 ASP A O 1
ATOM 656 N N . ALA A 1 84 ? -7.852 -17 8.023 1 97.25 84 ALA A N 1
ATOM 657 C CA . ALA A 1 84 ? -7.688 -17.188 6.586 1 97.25 84 ALA A CA 1
ATOM 658 C C . ALA A 1 84 ? -6.215 -17.125 6.188 1 97.25 84 ALA A C 1
ATOM 660 O O . ALA A 1 84 ? -5.766 -17.891 5.32 1 97.25 84 ALA A O 1
ATOM 661 N N . THR A 1 85 ? -5.5 -16.25 6.742 1 95.12 85 THR A N 1
ATOM 662 C CA . THR A 1 85 ? -4.078 -16.141 6.438 1 95.12 85 THR A CA 1
ATOM 663 C C . THR A 1 85 ? -3.363 -17.453 6.734 1 95.12 85 THR A C 1
ATOM 665 O O . THR A 1 85 ? -2.572 -17.938 5.918 1 95.12 85 THR A O 1
ATOM 668 N N . ARG A 1 86 ? -3.607 -18.016 7.875 1 95.12 86 ARG A N 1
ATOM 669 C CA . ARG A 1 86 ? -3.004 -19.297 8.227 1 95.12 86 ARG A CA 1
ATOM 670 C C . ARG A 1 86 ? -3.418 -20.391 7.25 1 95.12 86 ARG A C 1
ATOM 672 O O . ARG A 1 86 ? -2.582 -21.172 6.797 1 95.12 86 ARG A O 1
ATOM 679 N N . ARG A 1 87 ? -4.691 -20.438 6.914 1 98 87 ARG A N 1
ATOM 680 C CA . ARG A 1 87 ? -5.188 -21.406 5.957 1 98 87 ARG A CA 1
ATOM 681 C C . ARG A 1 87 ? -4.523 -21.234 4.594 1 98 87 ARG A C 1
ATOM 683 O O . ARG A 1 87 ? -4.191 -22.219 3.928 1 98 87 ARG A O 1
ATOM 690 N N . ALA A 1 88 ? -4.293 -20.031 4.219 1 97.81 88 ALA A N 1
ATOM 691 C CA . ALA A 1 88 ? -3.6 -19.766 2.961 1 97.81 88 ALA A CA 1
ATOM 692 C C . ALA A 1 88 ? -2.174 -20.312 2.998 1 97.81 88 ALA A C 1
ATOM 694 O O . ALA A 1 88 ? -1.724 -20.953 2.045 1 97.81 88 ALA A O 1
ATOM 695 N N . HIS A 1 89 ? -1.482 -20.094 4.098 1 96.62 89 HIS A N 1
ATOM 696 C CA . HIS A 1 89 ? -0.067 -20.438 4.203 1 96.62 89 HIS A CA 1
ATOM 697 C C . HIS A 1 89 ? 0.142 -21.938 4.258 1 96.62 89 HIS A C 1
ATOM 699 O O . HIS A 1 89 ? 1.262 -22.422 4.07 1 96.62 89 HIS A O 1
ATOM 705 N N . THR A 1 90 ? -0.97 -22.625 4.496 1 97.31 90 THR A N 1
ATOM 706 C CA . THR A 1 90 ? -0.822 -24.078 4.586 1 97.31 90 THR A CA 1
ATOM 707 C C . THR A 1 90 ? -1.533 -24.766 3.424 1 97.31 90 THR A C 1
ATOM 709 O O . THR A 1 90 ? -1.603 -26 3.373 1 97.31 90 THR A O 1
ATOM 712 N N . HIS A 1 91 ? -2.094 -24.094 2.557 1 98 91 HIS A N 1
ATOM 713 C CA . HIS A 1 91 ? -2.836 -24.688 1.451 1 98 91 HIS A CA 1
ATOM 714 C C . HIS A 1 91 ? -1.932 -24.922 0.245 1 98 91 HIS A C 1
ATOM 716 O O . HIS A 1 91 ? -1.277 -23.984 -0.236 1 98 91 HIS A O 1
ATOM 722 N N . PRO A 1 92 ? -1.945 -26.062 -0.318 1 98.12 92 PRO A N 1
ATOM 723 C CA . PRO A 1 92 ? -1.009 -26.375 -1.398 1 98.12 92 PRO A CA 1
ATOM 724 C C . PRO A 1 92 ? -1.268 -25.562 -2.662 1 98.12 92 PRO A C 1
ATOM 726 O O . PRO A 1 92 ? -0.328 -25.219 -3.387 1 98.12 92 PRO A O 1
ATOM 729 N N . LEU A 1 93 ? -2.506 -25.188 -2.996 1 98.31 93 LEU A N 1
ATOM 730 C CA . LEU A 1 93 ? -2.799 -24.391 -4.184 1 98.31 93 LEU A CA 1
ATOM 731 C C . LEU A 1 93 ? -2.24 -22.984 -4.043 1 98.31 93 LEU A C 1
ATOM 733 O O . LEU A 1 93 ? -1.757 -22.406 -5.016 1 98.31 93 LEU A O 1
ATOM 737 N N . VAL A 1 94 ? -2.332 -22.406 -2.828 1 98.5 94 VAL A N 1
ATOM 738 C CA . VAL A 1 94 ? -1.794 -21.078 -2.584 1 98.5 94 VAL A CA 1
ATOM 739 C C . VAL A 1 94 ? -0.269 -21.109 -2.648 1 98.5 94 VAL A C 1
ATOM 741 O O . VAL A 1 94 ? 0.352 -20.266 -3.299 1 98.5 94 VAL A O 1
ATOM 744 N N . SER A 1 95 ? 0.296 -22.141 -2.045 1 98 95 SER A N 1
ATOM 745 C CA . SER A 1 95 ? 1.742 -22.328 -2.125 1 98 95 SER A CA 1
ATOM 746 C C . SER A 1 95 ? 2.209 -22.422 -3.572 1 98 95 SER A C 1
ATOM 748 O O . SER A 1 95 ? 3.26 -21.891 -3.93 1 98 95 SER A O 1
ATOM 750 N N . GLY A 1 96 ? 1.462 -23.125 -4.355 1 98.31 96 GLY A N 1
ATOM 751 C CA . GLY A 1 96 ? 1.799 -23.25 -5.766 1 98.31 96 GLY A CA 1
ATOM 752 C C . GLY A 1 96 ? 1.848 -21.922 -6.488 1 98.31 96 GLY A C 1
ATOM 753 O O . GLY A 1 96 ? 2.736 -21.672 -7.309 1 98.31 96 GLY A O 1
ATOM 754 N N . VAL A 1 97 ? 0.905 -21.047 -6.223 1 98.44 97 VAL A N 1
ATOM 755 C CA . VAL A 1 97 ? 0.887 -19.719 -6.824 1 98.44 97 VAL A CA 1
ATOM 756 C C . VAL A 1 97 ? 2.109 -18.922 -6.367 1 98.44 97 VAL A C 1
ATOM 758 O O . VAL A 1 97 ? 2.793 -18.297 -7.18 1 98.44 97 VAL A O 1
ATOM 761 N N . TRP A 1 98 ? 2.426 -18.953 -5.062 1 97.81 98 TRP A N 1
ATOM 762 C CA . TRP A 1 98 ? 3.539 -18.188 -4.508 1 97.81 98 TRP A CA 1
ATOM 763 C C . TRP A 1 98 ? 4.871 -18.703 -5.039 1 97.81 98 TRP A C 1
ATOM 765 O O . TRP A 1 98 ? 5.805 -17.922 -5.258 1 97.81 98 TRP A O 1
ATOM 775 N N . GLU A 1 99 ? 4.984 -20 -5.238 1 97.69 99 GLU A N 1
ATOM 776 C CA . GLU A 1 99 ? 6.188 -20.578 -5.832 1 97.69 99 GLU A CA 1
ATOM 777 C C . GLU A 1 99 ? 6.418 -20.047 -7.242 1 97.69 99 GLU A C 1
ATOM 779 O O . GLU A 1 99 ? 7.562 -19.891 -7.672 1 97.69 99 GLU A O 1
ATOM 784 N N . ALA A 1 100 ? 5.332 -19.797 -7.969 1 98.06 100 ALA A N 1
ATOM 785 C CA . ALA A 1 100 ? 5.434 -19.266 -9.32 1 98.06 100 ALA A CA 1
ATOM 786 C C . ALA A 1 100 ? 5.855 -17.797 -9.297 1 98.06 100 ALA A C 1
ATOM 788 O O . ALA A 1 100 ? 6.453 -17.297 -10.258 1 98.06 100 ALA A O 1
ATOM 789 N N . MET A 1 101 ? 5.574 -17.062 -8.203 1 98.25 101 MET A N 1
ATOM 790 C CA . MET A 1 101 ? 5.891 -15.648 -8.086 1 98.25 101 MET A CA 1
ATOM 791 C C . MET A 1 101 ? 7.375 -15.438 -7.805 1 98.25 101 MET A C 1
ATOM 793 O O . MET A 1 101 ? 7.984 -14.5 -8.32 1 98.25 101 MET A O 1
ATOM 797 N N . GLY A 1 102 ? 7.957 -16.266 -7.109 1 97.25 102 GLY A N 1
ATOM 798 C CA . GLY A 1 102 ? 9.305 -16.125 -6.578 1 97.25 102 GLY A CA 1
ATOM 799 C C . GLY A 1 102 ? 10.336 -15.797 -7.641 1 97.25 102 GLY A C 1
ATOM 800 O O . GLY A 1 102 ? 11.023 -14.773 -7.551 1 97.25 102 GLY A O 1
ATOM 801 N N . PRO A 1 103 ? 10.445 -16.609 -8.672 1 97.94 103 PRO A N 1
ATOM 802 C CA . PRO A 1 103 ? 11.484 -16.422 -9.695 1 97.94 103 PRO A CA 1
ATOM 803 C C . PRO A 1 103 ? 11.312 -15.125 -10.469 1 97.94 103 PRO A C 1
ATOM 805 O O . PRO A 1 103 ? 12.227 -14.719 -11.203 1 97.94 103 PRO A O 1
ATOM 808 N N . LEU A 1 104 ? 10.18 -14.484 -10.336 1 98.19 104 LEU A N 1
ATOM 809 C CA . LEU A 1 104 ? 9.914 -13.273 -11.094 1 98.19 104 LEU A CA 1
ATOM 810 C C . LEU A 1 104 ? 10.234 -12.031 -10.273 1 98.19 104 LEU A C 1
ATOM 812 O O . LEU A 1 104 ? 10.062 -10.906 -10.75 1 98.19 104 LEU A O 1
ATOM 816 N N . CYS A 1 105 ? 10.68 -12.172 -9.094 1 98.12 105 CYS A N 1
ATOM 817 C CA . CYS A 1 105 ? 10.984 -11.055 -8.203 1 98.12 105 CYS A CA 1
ATOM 818 C C . CYS A 1 105 ? 12.453 -11.078 -7.789 1 98.12 105 CYS A C 1
ATOM 820 O O . CYS A 1 105 ? 13.109 -12.117 -7.887 1 98.12 105 CYS A O 1
ATOM 822 N N . GLU A 1 106 ? 12.891 -9.938 -7.398 1 96.69 106 GLU A N 1
ATOM 823 C CA . GLU A 1 106 ? 14.281 -9.836 -6.945 1 96.69 106 GLU A CA 1
ATOM 824 C C . GLU A 1 106 ? 14.422 -8.773 -5.863 1 96.69 106 GLU A C 1
ATOM 826 O O . GLU A 1 106 ? 13.672 -7.797 -5.836 1 96.69 106 GLU A O 1
ATOM 831 N N . GLY A 1 107 ? 15.352 -9.062 -4.953 1 93.81 107 GLY A N 1
ATOM 832 C CA . GLY A 1 107 ? 15.703 -8.031 -3.988 1 93.81 107 GLY A CA 1
ATOM 833 C C . GLY A 1 107 ? 16.375 -6.824 -4.621 1 93.81 107 GLY A C 1
ATOM 834 O O . GLY A 1 107 ? 17.031 -6.949 -5.652 1 93.81 107 GLY A O 1
ATOM 835 N N . ARG A 1 108 ? 16.172 -5.703 -4.008 1 89.38 108 ARG A N 1
ATOM 836 C CA . ARG A 1 108 ? 16.797 -4.461 -4.461 1 89.38 108 ARG A CA 1
ATOM 837 C C . ARG A 1 108 ? 17.297 -3.639 -3.279 1 89.38 108 ARG A C 1
ATOM 839 O O . ARG A 1 108 ? 16.578 -3.449 -2.295 1 89.38 108 ARG A O 1
ATOM 846 N N . ASN A 1 109 ? 18.516 -3.098 -3.445 1 81.62 109 ASN A N 1
ATOM 847 C CA . ASN A 1 109 ? 19.062 -2.176 -2.461 1 81.62 109 ASN A CA 1
ATOM 848 C C . ASN A 1 109 ? 18.875 -2.693 -1.038 1 81.62 109 ASN A C 1
ATOM 850 O O . ASN A 1 109 ? 18.438 -1.953 -0.157 1 81.62 109 ASN A O 1
ATOM 854 N N . GLY A 1 110 ? 19.172 -4.004 -0.856 1 81.56 110 GLY A N 1
ATOM 855 C CA . GLY A 1 110 ? 19.094 -4.598 0.469 1 81.56 110 GLY A CA 1
ATOM 856 C C . GLY A 1 110 ? 17.672 -4.945 0.883 1 81.56 110 GLY A C 1
ATOM 857 O O . GLY A 1 110 ? 17.453 -5.496 1.965 1 81.56 110 GLY A O 1
ATOM 858 N N . GLY A 1 111 ? 16.719 -4.531 0.092 1 85.25 111 GLY A N 1
ATOM 859 C CA . GLY A 1 111 ? 15.336 -4.855 0.398 1 85.25 111 GLY A CA 1
ATOM 860 C C . GLY A 1 111 ? 14.914 -6.211 -0.132 1 85.25 111 GLY A C 1
ATOM 861 O O . GLY A 1 111 ? 15.453 -6.691 -1.13 1 85.25 111 GLY A O 1
ATOM 862 N N . SER A 1 112 ? 13.992 -6.824 0.56 1 91.38 112 SER A N 1
ATOM 863 C CA . SER A 1 112 ? 13.453 -8.125 0.183 1 91.38 112 SER A CA 1
ATOM 864 C C . SER A 1 112 ? 12.703 -8.055 -1.145 1 91.38 112 SER A C 1
ATOM 866 O O . SER A 1 112 ? 12.156 -7.008 -1.495 1 91.38 112 SER A O 1
ATOM 868 N N . PRO A 1 113 ? 12.703 -9.141 -1.95 1 95.62 113 PRO A N 1
ATOM 869 C CA . PRO A 1 113 ? 11.922 -9.164 -3.189 1 95.62 113 PRO A CA 1
ATOM 870 C C . PRO A 1 113 ? 10.438 -8.922 -2.959 1 95.62 113 PRO A C 1
ATOM 872 O O . PRO A 1 113 ? 9.734 -8.445 -3.859 1 95.62 113 PRO A O 1
ATOM 875 N N . PHE A 1 114 ? 9.953 -9.258 -1.823 1 94.81 114 PHE A N 1
ATOM 876 C CA . PHE A 1 114 ? 8.547 -9.031 -1.501 1 94.81 114 PHE A CA 1
ATOM 877 C C . PHE A 1 114 ? 8.391 -8.648 -0.034 1 94.81 114 PHE A C 1
ATOM 879 O O . PHE A 1 114 ? 9.219 -9.008 0.802 1 94.81 114 PHE A O 1
ATOM 886 N N . GLU A 1 115 ? 7.434 -7.875 0.257 1 91.31 115 GLU A N 1
ATOM 887 C CA . GLU A 1 115 ? 7.051 -7.426 1.591 1 91.31 115 GLU A CA 1
ATOM 888 C C . GLU A 1 115 ? 5.543 -7.535 1.798 1 91.31 115 GLU A C 1
ATOM 890 O O . GLU A 1 115 ? 4.766 -7.305 0.87 1 91.31 115 GLU A O 1
ATOM 895 N N . PHE A 1 116 ? 5.164 -7.867 3.035 1 92.88 116 PHE A N 1
ATOM 896 C CA . PHE A 1 116 ? 3.754 -7.988 3.385 1 92.88 116 PHE A CA 1
ATOM 897 C C . PHE A 1 116 ? 3.432 -7.168 4.629 1 92.88 116 PHE A C 1
ATOM 899 O O . PHE A 1 116 ? 4.215 -7.137 5.578 1 92.88 116 PHE A O 1
ATOM 906 N N . LEU A 1 117 ? 2.311 -6.504 4.574 1 93 117 LEU A N 1
ATOM 907 C CA . LEU A 1 117 ? 1.768 -5.824 5.746 1 93 117 LEU A CA 1
ATOM 908 C C . LEU A 1 117 ? 0.346 -6.293 6.035 1 93 117 LEU A C 1
ATOM 910 O O . LEU A 1 117 ? -0.462 -6.449 5.117 1 93 117 LEU A O 1
ATOM 914 N N . SER A 1 118 ? 0.092 -6.555 7.289 1 94.25 118 SER A N 1
ATOM 915 C CA . SER A 1 118 ? -1.269 -6.75 7.781 1 94.25 118 SER A CA 1
ATOM 916 C C . SER A 1 118 ? -1.871 -5.441 8.281 1 94.25 118 SER A C 1
ATOM 918 O O . SER A 1 118 ? -1.307 -4.785 9.156 1 94.25 118 SER A O 1
ATOM 920 N N . LEU A 1 119 ? -3.02 -5.145 7.672 1 95.75 119 LEU A N 1
ATOM 921 C CA . LEU A 1 119 ? -3.594 -3.824 7.902 1 95.75 119 LEU A CA 1
ATOM 922 C C . LEU A 1 119 ? -5.078 -3.928 8.227 1 95.75 119 LEU A C 1
ATOM 924 O O . LEU A 1 119 ? -5.695 -4.977 8.023 1 95.75 119 LEU A O 1
ATOM 928 N N . ARG A 1 120 ? -5.598 -2.9 8.805 1 95 120 ARG A N 1
ATOM 929 C CA . ARG A 1 120 ? -7.031 -2.641 8.859 1 95 120 ARG A CA 1
ATOM 930 C C . ARG A 1 120 ? -7.375 -1.312 8.195 1 95 120 ARG A C 1
ATOM 932 O O . ARG A 1 120 ? -6.668 -0.32 8.383 1 95 120 ARG A O 1
ATOM 939 N N . ARG A 1 121 ? -8.383 -1.389 7.391 1 95.62 121 ARG A N 1
ATOM 940 C CA . ARG A 1 121 ? -8.805 -0.216 6.633 1 95.62 121 ARG A CA 1
ATOM 941 C C . ARG A 1 121 ? -9.625 0.732 7.508 1 95.62 121 ARG A C 1
ATOM 943 O O . ARG A 1 121 ? -10.461 0.292 8.289 1 95.62 121 ARG A O 1
ATOM 950 N N . ARG A 1 122 ? -9.359 1.973 7.355 1 92.81 122 ARG A N 1
ATOM 951 C CA . ARG A 1 122 ? -10.203 2.951 8.023 1 92.81 122 ARG A CA 1
ATOM 952 C C . ARG A 1 122 ? -11.602 2.969 7.418 1 92.81 122 ARG A C 1
ATOM 954 O O . ARG A 1 122 ? -11.758 3.016 6.195 1 92.81 122 ARG A O 1
ATOM 961 N N . SER A 1 123 ? -12.555 2.912 8.281 1 84.56 123 SER A N 1
ATOM 962 C CA . SER A 1 123 ? -13.945 2.945 7.824 1 8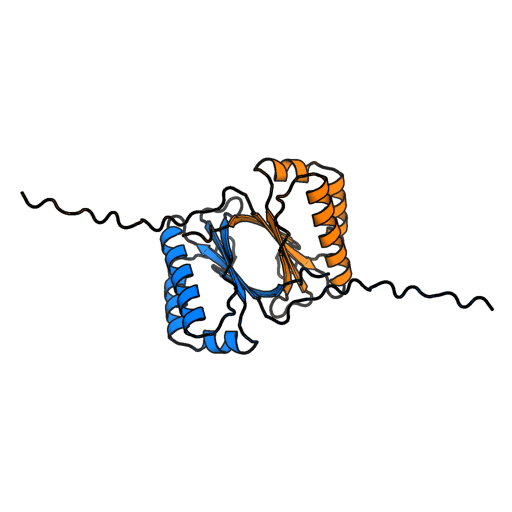4.56 123 SER A CA 1
ATOM 963 C C . SER A 1 123 ? -14.312 4.324 7.285 1 84.56 123 SER A C 1
ATOM 965 O O . SER A 1 123 ? -13.844 5.344 7.793 1 84.56 123 SER A O 1
ATOM 967 N N . ALA A 1 124 ? -14.867 4.5 6.047 1 67.19 124 ALA A N 1
ATOM 968 C CA . ALA A 1 124 ? -15.297 5.754 5.434 1 67.19 124 ALA A CA 1
ATOM 969 C C . ALA A 1 124 ? -16.312 6.473 6.32 1 67.19 124 ALA A C 1
ATOM 971 O O . ALA A 1 124 ? -16.5 7.688 6.203 1 67.19 124 ALA A O 1
ATOM 972 N N . ASP A 1 125 ? -17.031 5.859 7.051 1 52.53 125 ASP A N 1
ATOM 973 C CA . ASP A 1 125 ? -18.156 6.48 7.734 1 52.53 125 ASP A CA 1
ATOM 974 C C . ASP A 1 125 ? -17.688 7.461 8.805 1 52.53 125 ASP A C 1
ATOM 976 O O . ASP A 1 125 ? -18.5 8.141 9.438 1 52.53 125 ASP A O 1
ATOM 980 N N . ALA A 1 126 ? -16.391 7.715 9.031 1 40.28 126 ALA A N 1
ATOM 981 C CA . ALA A 1 126 ? -16.25 8.641 10.156 1 40.28 126 ALA A CA 1
ATOM 982 C C . ALA A 1 126 ? -16.328 10.086 9.68 1 40.28 126 ALA A C 1
ATOM 984 O O . ALA A 1 126 ? -15.93 10.398 8.555 1 40.28 126 ALA A O 1
ATOM 985 N N . MET B 1 1 ? -8.656 -22.641 -50.125 1 27.48 1 MET B N 1
ATOM 986 C CA . MET B 1 1 ? -7.898 -21.609 -49.406 1 27.48 1 MET B CA 1
ATOM 987 C C . MET B 1 1 ? -8.508 -21.312 -48.062 1 27.48 1 MET B C 1
ATOM 989 O O . MET B 1 1 ? -9.648 -20.844 -47.969 1 27.48 1 MET B O 1
ATOM 993 N N . ALA B 1 2 ? -8.414 -22.156 -47.031 1 31.8 2 ALA B N 1
ATOM 994 C CA . ALA B 1 2 ? -9.109 -22.266 -45.75 1 31.8 2 ALA B CA 1
ATOM 995 C C . ALA B 1 2 ? -8.797 -21.062 -44.875 1 31.8 2 ALA B C 1
ATOM 997 O O . ALA B 1 2 ? -7.629 -20.703 -44.688 1 31.8 2 ALA B O 1
ATOM 998 N N . GLY B 1 3 ? -9.594 -19.938 -44.875 1 29.91 3 GLY B N 1
ATOM 999 C CA . GLY B 1 3 ? -9.516 -18.688 -44.156 1 29.91 3 GLY B CA 1
ATOM 1000 C C . GLY B 1 3 ? -9.242 -18.859 -42.688 1 29.91 3 GLY B C 1
ATOM 1001 O O . GLY B 1 3 ? -10.016 -19.516 -41.969 1 29.91 3 GLY B O 1
ATOM 1002 N N . GLY B 1 4 ? -8.055 -19.094 -42.219 1 30.31 4 GLY B N 1
ATOM 1003 C CA . GLY B 1 4 ? -7.641 -19.297 -40.844 1 30.31 4 GLY B CA 1
ATOM 1004 C C . GLY B 1 4 ? -8.148 -18.219 -39.906 1 30.31 4 GLY B C 1
ATOM 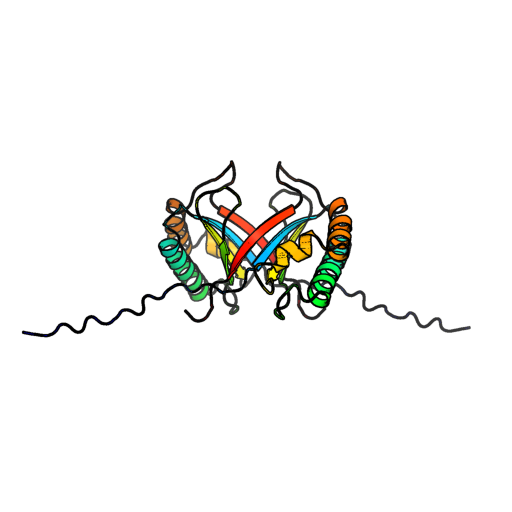1005 O O . GLY B 1 4 ? -7.914 -17.031 -40.125 1 30.31 4 GLY B O 1
ATOM 1006 N N . VAL B 1 5 ? -9.406 -18.297 -39.25 1 31.66 5 VAL B N 1
ATOM 1007 C CA . VAL B 1 5 ? -10.023 -17.438 -38.25 1 31.66 5 VAL B CA 1
ATOM 1008 C C . VAL B 1 5 ? -9 -17.078 -37.188 1 31.66 5 VAL B C 1
ATOM 1010 O O . VAL B 1 5 ? -8.445 -17.969 -36.531 1 31.66 5 VAL B O 1
ATOM 1013 N N . TYR B 1 6 ? -8.109 -16.141 -37.406 1 31.81 6 TYR B N 1
ATOM 1014 C CA . TYR B 1 6 ? -7.277 -15.508 -36.375 1 31.81 6 TYR B CA 1
ATOM 1015 C C . TYR B 1 6 ? -8.109 -15.117 -35.156 1 31.81 6 TYR B C 1
ATOM 1017 O O . TYR B 1 6 ? -9.062 -14.344 -35.281 1 31.81 6 TYR B O 1
ATOM 1025 N N . LEU B 1 7 ? -8.555 -16.062 -34.281 1 31.22 7 LEU B N 1
ATOM 1026 C CA . LEU B 1 7 ? -9.078 -15.727 -32.969 1 31.22 7 LEU B CA 1
ATOM 1027 C C . LEU B 1 7 ? -8.289 -14.57 -32.375 1 31.22 7 LEU B C 1
ATOM 1029 O O . LEU B 1 7 ? -7.078 -14.672 -32.188 1 31.22 7 LEU B O 1
ATOM 1033 N N . ALA B 1 8 ? -8.508 -13.375 -32.719 1 32.78 8 ALA B N 1
ATOM 1034 C CA . ALA B 1 8 ? -8.117 -12.18 -31.969 1 32.78 8 ALA B CA 1
ATOM 1035 C C . ALA B 1 8 ? -8.078 -12.453 -30.469 1 32.78 8 ALA B C 1
ATOM 1037 O O . ALA B 1 8 ? -9.125 -12.516 -29.828 1 32.78 8 ALA B O 1
ATOM 1038 N N . GLY B 1 9 ? -7.461 -13.414 -29.953 1 35.03 9 GLY B N 1
ATOM 1039 C CA . GLY B 1 9 ? -7.238 -13.531 -28.516 1 35.03 9 GLY B CA 1
ATOM 1040 C C . GLY B 1 9 ? -7.184 -12.188 -27.812 1 35.03 9 GLY B C 1
ATOM 1041 O O . GLY B 1 9 ? -6.477 -11.281 -28.25 1 35.03 9 GLY B O 1
ATOM 1042 N N . VAL B 1 10 ? -8.289 -11.578 -27.328 1 37.34 10 VAL B N 1
ATOM 1043 C CA . VAL B 1 10 ? -8.344 -10.422 -26.438 1 37.34 10 VAL B CA 1
ATOM 1044 C C . VAL B 1 10 ? -7.055 -10.352 -25.625 1 37.34 10 VAL B C 1
ATOM 1046 O O . VAL B 1 10 ? -6.75 -11.266 -24.844 1 37.34 10 VAL B O 1
ATOM 1049 N N . LEU B 1 11 ? -5.992 -10.047 -26.141 1 38.03 11 LEU B N 1
ATOM 1050 C CA . LEU B 1 11 ? -4.812 -9.688 -25.359 1 38.03 11 LEU B CA 1
ATOM 1051 C C . LEU B 1 11 ? -5.207 -9.008 -24.047 1 38.03 11 LEU B C 1
ATOM 1053 O O . LEU B 1 11 ? -5.82 -7.941 -24.062 1 38.03 11 LEU B O 1
ATOM 1057 N N . ASN B 1 12 ? -5.867 -9.742 -23.156 1 46.91 12 ASN B N 1
ATOM 1058 C CA . ASN B 1 12 ? -6.137 -9.195 -21.828 1 46.91 12 ASN B CA 1
ATOM 1059 C C . ASN B 1 12 ? -5.105 -8.133 -21.438 1 46.91 12 ASN B C 1
ATOM 1061 O O . ASN B 1 12 ? -4.02 -8.469 -20.953 1 46.91 12 ASN B O 1
ATOM 1065 N N . ILE B 1 13 ? -5.004 -7.102 -22.25 1 58.03 13 ILE B N 1
ATOM 1066 C CA . ILE B 1 13 ? -4.117 -5.98 -21.953 1 58.03 13 ILE B CA 1
ATOM 1067 C C . ILE B 1 13 ? -4.379 -5.473 -20.547 1 58.03 13 ILE B C 1
ATOM 1069 O O . ILE B 1 13 ? -5.508 -5.098 -20.203 1 58.03 13 ILE B O 1
ATOM 1073 N N . ILE B 1 14 ? -3.594 -5.844 -19.578 1 73.19 14 ILE B N 1
ATOM 1074 C CA . ILE B 1 14 ? -3.605 -5.254 -18.25 1 73.19 14 ILE B CA 1
ATOM 1075 C C . ILE B 1 14 ? -3.539 -3.73 -18.359 1 73.19 14 ILE B C 1
ATOM 1077 O O . ILE B 1 14 ? -2.521 -3.176 -18.781 1 73.19 14 ILE B O 1
ATOM 1081 N N . ALA B 1 15 ? -4.785 -3.131 -18.375 1 87.12 15 ALA B N 1
ATOM 1082 C CA . ALA B 1 15 ? -4.848 -1.675 -18.453 1 87.12 15 ALA B CA 1
ATOM 1083 C C . ALA B 1 15 ? -4.625 -1.039 -17.078 1 87.12 15 ALA B C 1
ATOM 1085 O O . ALA B 1 15 ? -5.066 -1.577 -16.062 1 87.12 15 ALA B O 1
ATOM 1086 N N . MET B 1 16 ? -3.818 0 -17.109 1 90.88 16 MET B N 1
ATOM 1087 C CA . MET B 1 16 ? -3.58 0.795 -15.914 1 90.88 16 MET B CA 1
ATOM 1088 C C . MET B 1 16 ? -4.316 2.129 -15.984 1 90.88 16 MET B C 1
ATOM 1090 O O . MET B 1 16 ? -4.625 2.611 -17.078 1 90.88 16 MET B O 1
ATOM 1094 N N . SER B 1 17 ? -4.672 2.66 -14.906 1 89.75 17 SER B N 1
ATOM 1095 C CA . SER B 1 17 ? -5.309 3.973 -14.844 1 89.75 17 SER B CA 1
ATOM 1096 C C . SER B 1 17 ? -4.406 5.051 -15.438 1 89.75 17 SER B C 1
ATOM 1098 O O . SER B 1 17 ? -3.182 4.922 -15.422 1 89.75 17 SER B O 1
ATOM 1100 N N . ASP B 1 18 ? -5.027 6.086 -15.906 1 87 18 ASP B N 1
ATOM 1101 C CA . ASP B 1 18 ? -4.277 7.258 -16.344 1 87 18 ASP B CA 1
ATOM 1102 C C . ASP B 1 18 ? -3.779 8.07 -15.148 1 87 18 ASP B C 1
ATOM 1104 O O . ASP B 1 18 ? -2.715 8.688 -15.219 1 87 18 ASP B O 1
ATOM 1108 N N . SER B 1 19 ? -4.605 8 -14.117 1 90.88 19 SER B N 1
ATOM 1109 C CA . SER B 1 19 ? -4.238 8.75 -12.922 1 90.88 19 SER B CA 1
ATOM 1110 C C . SER B 1 19 ? -3.066 8.094 -12.195 1 90.88 19 SER B C 1
ATOM 1112 O O . SER B 1 19 ? -2.904 6.867 -12.25 1 90.88 19 SER B O 1
ATOM 1114 N N . ILE B 1 20 ? -2.264 8.953 -11.602 1 95.06 20 ILE B N 1
ATOM 1115 C CA . ILE B 1 20 ? -1.178 8.492 -10.75 1 95.06 20 ILE B CA 1
ATOM 1116 C C . ILE B 1 20 ? -1.664 8.391 -9.305 1 95.06 20 ILE B C 1
ATOM 1118 O O . ILE B 1 20 ? -2.285 9.328 -8.789 1 95.06 20 ILE B O 1
ATOM 1122 N N . SER B 1 21 ? -1.366 7.258 -8.695 1 96.5 21 SER B N 1
ATOM 1123 C CA . SER B 1 21 ? -1.658 7.051 -7.281 1 96.5 21 SER B CA 1
ATOM 1124 C C . SER B 1 21 ? -0.4 7.191 -6.434 1 96.5 21 SER B C 1
ATOM 1126 O O . SER B 1 21 ? 0.673 6.723 -6.816 1 96.5 21 SER B O 1
ATOM 1128 N N . SER B 1 22 ? -0.561 7.879 -5.328 1 96.56 22 SER B N 1
ATOM 1129 C CA . SER B 1 22 ? 0.485 7.883 -4.312 1 96.56 22 SER B CA 1
ATOM 1130 C C . SER B 1 22 ? 0.179 6.887 -3.201 1 96.56 22 SER B C 1
ATOM 1132 O O . SER B 1 22 ? -0.924 6.883 -2.648 1 96.56 22 SER B O 1
ATOM 1134 N N . LEU B 1 23 ? 1.085 6.035 -2.938 1 97.06 23 LEU B N 1
ATOM 1135 C CA . LEU B 1 23 ? 1.063 5.242 -1.714 1 97.06 23 LEU B CA 1
ATOM 1136 C C . LEU B 1 23 ? 2.098 5.754 -0.716 1 97.06 23 LEU B C 1
ATOM 1138 O O . LEU B 1 23 ? 3.301 5.711 -0.984 1 97.06 23 LEU B O 1
ATOM 1142 N N . ALA B 1 24 ? 1.63 6.273 0.382 1 96.75 24 ALA B N 1
ATOM 1143 C CA . ALA B 1 24 ? 2.488 6.746 1.466 1 96.75 24 ALA B CA 1
ATOM 1144 C C . ALA B 1 24 ? 2.428 5.801 2.664 1 96.75 24 ALA B C 1
ATOM 1146 O O . ALA B 1 24 ? 1.346 5.363 3.062 1 96.75 24 ALA B O 1
ATOM 1147 N N . ARG B 1 25 ? 3.535 5.48 3.154 1 96.12 25 ARG B N 1
ATOM 1148 C CA . ARG B 1 25 ? 3.678 4.676 4.363 1 96.12 25 ARG B CA 1
ATOM 1149 C C . ARG B 1 25 ? 4.387 5.457 5.465 1 96.12 25 ARG B C 1
ATOM 1151 O O . ARG B 1 25 ? 5.469 6.004 5.242 1 96.12 25 ARG B O 1
ATOM 1158 N N . TYR B 1 26 ? 3.787 5.504 6.621 1 97.38 26 TYR B N 1
ATOM 1159 C CA . TYR B 1 26 ? 4.324 6.23 7.762 1 97.38 26 TYR B CA 1
ATOM 1160 C C . TYR B 1 26 ? 4.559 5.297 8.945 1 97.38 26 TYR B C 1
ATOM 1162 O O . TYR B 1 26 ? 3.658 4.555 9.344 1 97.38 26 TYR B O 1
ATOM 1170 N N . ARG B 1 27 ? 5.75 5.324 9.508 1 96.81 27 ARG B N 1
ATOM 1171 C CA . ARG B 1 27 ? 6.035 4.637 10.766 1 96.81 27 ARG B CA 1
ATOM 1172 C C . ARG B 1 27 ? 5.805 5.555 11.961 1 96.81 27 ARG B C 1
ATOM 1174 O O . ARG B 1 27 ? 6.695 6.312 12.344 1 96.81 27 ARG B O 1
ATOM 1181 N N . VAL B 1 28 ? 4.645 5.391 12.5 1 97.19 28 VAL B N 1
ATOM 1182 C CA . VAL B 1 28 ? 4.164 6.324 13.516 1 97.19 28 VAL B CA 1
ATOM 1183 C C . VAL B 1 28 ? 4.656 5.891 14.891 1 97.19 28 VAL B C 1
ATOM 1185 O O . VAL B 1 28 ? 4.645 4.699 15.211 1 97.19 28 VAL B O 1
ATOM 1188 N N . ILE B 1 29 ? 5.066 6.875 15.68 1 96.69 29 ILE B N 1
ATOM 1189 C CA . ILE B 1 29 ? 5.535 6.609 17.047 1 96.69 29 ILE B CA 1
ATOM 1190 C C . ILE B 1 29 ? 4.414 5.961 17.859 1 96.69 29 ILE B C 1
ATOM 1192 O O . ILE B 1 29 ? 3.256 6.375 17.766 1 96.69 29 ILE B O 1
ATOM 1196 N N . ALA B 1 30 ? 4.805 4.949 18.656 1 94.69 30 ALA B N 1
ATOM 1197 C CA . ALA B 1 30 ? 3.838 4.246 19.484 1 94.69 30 ALA B CA 1
ATOM 1198 C C . ALA B 1 30 ? 3.053 5.227 20.359 1 94.69 30 ALA B C 1
ATOM 1200 O O . ALA B 1 30 ? 3.635 6.125 20.969 1 94.69 30 ALA B O 1
ATOM 1201 N N . GLY B 1 31 ? 1.672 5.035 20.328 1 93.88 31 GLY B N 1
ATOM 1202 C CA . GLY B 1 31 ? 0.812 5.859 21.172 1 93.88 31 GLY B CA 1
ATOM 1203 C C . GLY B 1 31 ? 0.371 7.141 20.484 1 93.88 31 GLY B C 1
ATOM 1204 O O . GLY B 1 31 ? -0.423 7.902 21.047 1 93.88 31 GLY B O 1
ATOM 1205 N N . ARG B 1 32 ? 0.843 7.387 19.25 1 95.88 32 ARG B N 1
ATOM 1206 C CA . ARG B 1 32 ? 0.537 8.656 18.594 1 95.88 32 ARG B CA 1
ATOM 1207 C C . ARG B 1 32 ? -0.356 8.438 17.375 1 95.88 32 ARG B C 1
ATOM 1209 O O . ARG B 1 32 ? -0.473 9.32 16.516 1 95.88 32 ARG B O 1
ATOM 1216 N N . GLU B 1 33 ? -0.935 7.316 17.281 1 94.25 33 GLU B N 1
ATOM 1217 C CA . GLU B 1 33 ? -1.714 6.91 16.125 1 94.25 33 GLU B CA 1
ATOM 1218 C C . GLU B 1 33 ? -2.906 7.84 15.898 1 94.25 33 GLU B C 1
ATOM 1220 O O . GLU B 1 33 ? -3.121 8.336 14.789 1 94.25 33 GLU B O 1
ATOM 1225 N N . ASP B 1 34 ? -3.676 8.133 16.969 1 93.25 34 ASP B N 1
ATOM 1226 C CA . ASP B 1 34 ? -4.879 8.953 16.844 1 93.25 34 ASP B CA 1
ATOM 1227 C C . ASP B 1 34 ? -4.535 10.367 16.375 1 93.25 34 ASP B C 1
ATOM 1229 O O . ASP B 1 34 ? -5.199 10.914 15.492 1 93.25 34 ASP B O 1
ATOM 1233 N N . GLU B 1 35 ? -3.578 10.883 17 1 95.62 35 GLU B N 1
ATOM 1234 C CA . GLU B 1 35 ? -3.117 12.211 16.594 1 95.62 35 GLU B CA 1
ATOM 1235 C C . GLU B 1 35 ? -2.688 12.227 15.133 1 95.62 35 GLU B C 1
ATOM 1237 O O . GLU B 1 35 ? -3.025 13.148 14.391 1 95.62 35 GLU B O 1
ATOM 1242 N N . PHE B 1 36 ? -2.002 11.195 14.734 1 97.38 36 PHE B N 1
ATOM 1243 C CA . PHE B 1 36 ? -1.514 11.133 13.359 1 97.38 36 PHE B CA 1
ATOM 1244 C C . PHE B 1 36 ? -2.672 11.023 12.375 1 97.38 36 PHE B C 1
ATOM 1246 O O . PHE B 1 36 ? -2.664 11.664 11.328 1 97.38 36 PHE B O 1
ATOM 1253 N N . LEU B 1 37 ? -3.656 10.234 12.688 1 96.56 37 LEU B N 1
ATOM 1254 C CA . LEU B 1 37 ? -4.801 10.047 11.797 1 96.56 37 LEU B CA 1
ATOM 1255 C C . LEU B 1 37 ? -5.578 11.344 11.633 1 96.56 37 LEU B C 1
ATOM 1257 O O . LEU B 1 37 ? -6.133 11.609 10.562 1 96.56 37 LEU B O 1
ATOM 1261 N N . GLU B 1 38 ? -5.566 12.172 12.633 1 95.44 38 GLU B N 1
ATOM 1262 C CA . GLU B 1 38 ? -6.172 13.492 12.492 1 95.44 38 GLU B CA 1
ATOM 1263 C C . GLU B 1 38 ? -5.422 14.336 11.461 1 95.44 38 GLU B C 1
ATOM 1265 O O . GLU B 1 38 ? -6.039 15.086 10.695 1 95.44 38 GLU B O 1
ATOM 1270 N N . ILE B 1 39 ? -4.137 14.18 11.461 1 97.75 39 ILE B N 1
ATOM 1271 C CA . ILE B 1 39 ? -3.344 14.922 10.492 1 97.75 39 ILE B CA 1
ATOM 1272 C C . ILE B 1 39 ? -3.592 14.367 9.094 1 97.75 39 ILE B C 1
ATOM 1274 O O . ILE B 1 39 ? -3.617 15.117 8.109 1 97.75 39 ILE B O 1
ATOM 1278 N N . ILE B 1 40 ? -3.758 13.062 8.953 1 97.69 40 ILE B N 1
ATOM 1279 C CA . ILE B 1 40 ? -4.098 12.445 7.676 1 97.69 40 ILE B CA 1
ATOM 1280 C C . ILE B 1 40 ? -5.395 13.055 7.141 1 97.69 40 ILE B C 1
ATOM 1282 O O . ILE B 1 40 ? -5.508 13.336 5.941 1 97.69 40 ILE B O 1
ATOM 1286 N N . ASP B 1 41 ? -6.363 13.305 7.988 1 95.44 41 ASP B N 1
ATOM 1287 C CA . ASP B 1 41 ? -7.605 13.953 7.582 1 95.44 41 ASP B CA 1
ATOM 1288 C C . ASP B 1 41 ? -7.344 15.359 7.055 1 95.44 41 ASP B C 1
ATOM 1290 O O . ASP B 1 41 ? -7.898 15.758 6.031 1 95.44 41 ASP B O 1
ATOM 1294 N N . ARG B 1 42 ? -6.578 16.031 7.762 1 97.62 42 ARG B N 1
ATOM 1295 C CA . ARG B 1 42 ? -6.207 17.375 7.328 1 97.62 42 ARG B CA 1
ATOM 1296 C C . ARG B 1 42 ? -5.465 17.328 5.996 1 97.62 42 ARG B C 1
ATOM 1298 O O . ARG B 1 42 ? -5.684 18.172 5.133 1 97.62 42 ARG B O 1
ATOM 1305 N N . HIS B 1 43 ? -4.562 16.328 5.836 1 98.38 43 HIS B N 1
ATOM 1306 C CA . HIS B 1 43 ? -3.836 16.141 4.586 1 98.38 43 HIS B CA 1
ATOM 1307 C C . HIS B 1 43 ? -4.793 15.992 3.408 1 98.38 43 HIS B C 1
ATOM 1309 O O . HIS B 1 43 ? -4.672 16.688 2.404 1 98.38 43 HIS B O 1
ATOM 1315 N N . TRP B 1 44 ? -5.762 15.188 3.613 1 97.38 44 TRP B N 1
ATOM 1316 C CA . TRP B 1 44 ? -6.738 14.93 2.559 1 97.38 44 TRP B CA 1
ATOM 1317 C C . TRP B 1 44 ? -7.527 16.188 2.232 1 97.38 44 TRP B C 1
ATOM 1319 O O . TRP B 1 44 ? -7.648 16.578 1.065 1 97.38 44 TRP B O 1
ATOM 1329 N N . THR B 1 45 ? -8.047 16.859 3.234 1 97.62 45 THR B N 1
ATOM 1330 C CA . THR B 1 45 ? -8.883 18.031 3.006 1 97.62 45 THR B CA 1
ATOM 1331 C C . THR B 1 45 ? -8.078 19.141 2.355 1 97.62 45 THR B C 1
ATOM 1333 O O . THR B 1 45 ? -8.594 19.875 1.5 1 97.62 45 THR B O 1
ATOM 1336 N N . THR B 1 46 ? -6.812 19.266 2.785 1 98.56 46 THR B N 1
ATOM 1337 C CA . THR B 1 46 ? -5.949 20.281 2.191 1 98.56 46 THR B CA 1
ATOM 1338 C C . THR B 1 46 ? -5.727 20 0.707 1 98.56 46 THR B C 1
ATOM 1340 O O . THR B 1 46 ? -5.898 20.891 -0.13 1 98.56 46 THR B O 1
ATOM 1343 N N . LEU B 1 47 ? -5.359 18.75 0.322 1 98.62 47 LEU B N 1
ATOM 1344 C CA . LEU B 1 47 ? -5.137 18.391 -1.073 1 98.62 47 LEU B CA 1
ATOM 1345 C C . LEU B 1 47 ? -6.41 18.578 -1.892 1 98.62 47 LEU B C 1
ATOM 1347 O O . LEU B 1 47 ? -6.359 19.062 -3.021 1 98.62 47 LEU B O 1
ATOM 1351 N N . ARG B 1 48 ? -7.504 18.188 -1.322 1 98.25 48 ARG B N 1
ATOM 1352 C CA . ARG B 1 48 ? -8.789 18.297 -2 1 98.25 48 ARG B CA 1
ATOM 1353 C C . ARG B 1 48 ? -9.156 19.766 -2.242 1 98.25 48 ARG B C 1
ATOM 1355 O O . ARG B 1 48 ? -9.547 20.141 -3.348 1 98.25 48 ARG B O 1
ATOM 1362 N N . ASP B 1 49 ? -9.031 20.609 -1.229 1 98.06 49 ASP B N 1
ATOM 1363 C CA . ASP B 1 49 ? -9.375 22.031 -1.331 1 98.06 49 ASP B CA 1
ATOM 1364 C C . ASP B 1 49 ? -8.492 22.734 -2.359 1 98.06 49 ASP B C 1
ATOM 1366 O O . ASP B 1 49 ? -8.93 23.688 -3.006 1 98.06 49 ASP B O 1
ATOM 1370 N N . LEU B 1 50 ? -7.32 22.25 -2.461 1 98.44 50 LEU B N 1
ATOM 1371 C CA . LEU B 1 50 ? -6.379 22.828 -3.418 1 98.44 50 LEU B CA 1
ATOM 1372 C C . LEU B 1 50 ? -6.559 22.203 -4.797 1 98.44 50 LEU B C 1
ATOM 1374 O O . LEU B 1 50 ? -5.82 22.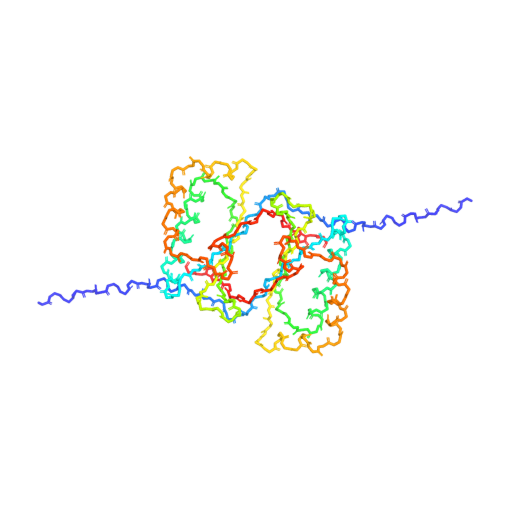531 -5.73 1 98.44 50 LEU B O 1
ATOM 1378 N N . GLU B 1 51 ? -7.504 21.25 -4.941 1 98.31 51 GLU B N 1
ATOM 1379 C CA . GLU B 1 51 ? -7.852 20.578 -6.188 1 98.31 51 GLU B CA 1
ATOM 1380 C C . GLU B 1 51 ? -6.648 19.828 -6.762 1 98.31 51 GLU B C 1
ATOM 1382 O O . GLU B 1 51 ? -6.41 19.875 -7.973 1 98.31 51 GLU B O 1
ATOM 1387 N N . LEU B 1 52 ? -5.898 19.203 -5.879 1 98.5 52 LEU B N 1
ATOM 1388 C CA . LEU B 1 52 ? -4.691 18.484 -6.285 1 98.5 52 LEU B CA 1
ATOM 1389 C C . LEU B 1 52 ? -4.961 17 -6.434 1 98.5 52 LEU B C 1
ATOM 1391 O O . LEU B 1 52 ? -4.133 16.266 -6.973 1 98.5 52 LEU B O 1
ATOM 1395 N N . VAL B 1 53 ? -6.078 16.5 -5.992 1 98.31 53 VAL B N 1
ATOM 1396 C CA . VAL B 1 53 ? -6.406 15.086 -6 1 98.31 53 VAL B CA 1
ATOM 1397 C C . VAL B 1 53 ? -7.75 14.867 -6.691 1 98.31 53 VAL B C 1
ATOM 1399 O O . VAL B 1 53 ? -8.531 15.812 -6.844 1 98.31 53 VAL B O 1
ATOM 1402 N N . THR B 1 54 ? -7.996 13.664 -7.152 1 97.12 54 THR B N 1
ATOM 1403 C CA . THR B 1 54 ? -9.266 13.312 -7.77 1 97.12 54 THR B CA 1
ATOM 1404 C C . THR B 1 54 ? -10.375 13.25 -6.727 1 97.12 54 THR B C 1
ATOM 1406 O O . THR B 1 54 ? -10.133 13.453 -5.535 1 97.12 54 THR B O 1
ATOM 1409 N N . ASP B 1 55 ? -11.617 12.938 -7.176 1 95.31 55 ASP B N 1
ATOM 1410 C CA . ASP B 1 55 ? -12.766 12.844 -6.277 1 95.31 55 ASP B CA 1
ATOM 1411 C C . ASP B 1 55 ? -12.781 11.508 -5.547 1 95.31 55 ASP B C 1
ATOM 1413 O O . ASP B 1 55 ? -13.578 11.297 -4.633 1 95.31 55 ASP B O 1
ATOM 1417 N N . ARG B 1 56 ? -11.906 10.57 -5.941 1 93.38 56 ARG B N 1
ATOM 1418 C CA . ARG B 1 56 ? -11.836 9.297 -5.23 1 93.38 56 ARG B CA 1
ATOM 1419 C C . ARG B 1 56 ? -11.234 9.477 -3.84 1 93.38 56 ARG B C 1
ATOM 1421 O O . ARG B 1 56 ? -10.094 9.906 -3.705 1 93.38 56 ARG B O 1
ATOM 1428 N N . ALA B 1 5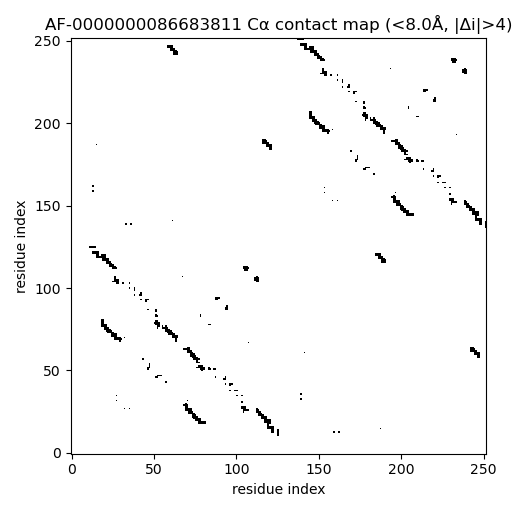7 ? -12.047 9.125 -2.82 1 94.38 57 ALA B N 1
ATOM 1429 C CA . ALA B 1 57 ? -11.578 9.258 -1.442 1 94.38 57 ALA B CA 1
ATOM 1430 C C . ALA B 1 57 ? -10.305 8.445 -1.214 1 94.38 57 ALA B C 1
ATOM 1432 O O . ALA B 1 57 ? -10.125 7.383 -1.809 1 94.38 57 ALA B O 1
ATOM 1433 N N . PRO B 1 58 ? -9.445 8.953 -0.349 1 96.56 58 PRO B N 1
ATOM 1434 C CA . PRO B 1 58 ? -8.25 8.18 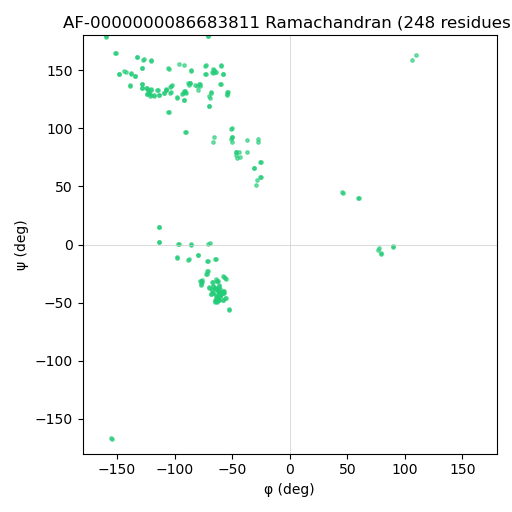-0.033 1 96.56 58 PRO B CA 1
ATOM 1435 C C . PRO B 1 58 ? -8.555 6.891 0.725 1 96.56 58 PRO B C 1
ATOM 1437 O O . PRO B 1 58 ? -9.562 6.816 1.438 1 96.56 58 PRO B O 1
ATOM 1440 N N . GLU B 1 59 ? -7.762 5.93 0.487 1 95.81 59 GLU B N 1
ATOM 1441 C CA . GLU B 1 59 ? -7.754 4.766 1.366 1 95.81 59 GLU B CA 1
ATOM 1442 C C . GLU B 1 59 ? -6.703 4.91 2.463 1 95.81 59 GLU B C 1
ATOM 1444 O O . GLU B 1 59 ? -5.547 5.234 2.184 1 95.81 59 GLU B O 1
ATOM 1449 N N . VAL B 1 60 ? -7.152 4.68 3.691 1 97.38 60 VAL B N 1
ATOM 1450 C CA . VAL B 1 60 ? -6.25 4.766 4.832 1 97.38 60 VAL B CA 1
ATOM 1451 C C . VAL B 1 60 ? -6.262 3.447 5.602 1 97.38 60 VAL B C 1
ATOM 1453 O O . VAL B 1 60 ? -7.328 2.896 5.883 1 97.38 60 VAL B O 1
ATOM 1456 N N . TYR B 1 61 ? -5.105 2.965 5.914 1 97 61 TYR B N 1
ATOM 1457 C CA . TYR B 1 61 ? -4.926 1.714 6.641 1 97 61 TYR B CA 1
ATOM 1458 C C . TYR B 1 61 ? -4.016 1.912 7.848 1 97 61 TYR B C 1
ATOM 1460 O O . TYR B 1 61 ? -3.16 2.801 7.848 1 97 61 TYR B O 1
ATOM 1468 N N . VAL B 1 62 ? -4.281 1.053 8.844 1 96.56 62 VAL B N 1
ATOM 1469 C CA . VAL B 1 62 ? -3.398 0.981 10 1 96.56 62 VAL B CA 1
ATOM 1470 C C . VAL B 1 62 ? -2.98 -0.468 10.242 1 96.56 62 VAL B C 1
ATOM 1472 O O . VAL B 1 62 ? -3.803 -1.382 10.148 1 96.56 62 VAL B O 1
ATOM 1475 N N . GLY B 1 63 ? -1.692 -0.596 10.484 1 94.81 63 GLY B N 1
ATOM 1476 C CA . GLY B 1 63 ? -1.186 -1.924 10.789 1 94.81 63 GLY B CA 1
ATOM 1477 C C . GLY B 1 63 ? 0.081 -1.901 11.625 1 94.81 63 GLY B C 1
ATOM 1478 O O . GLY B 1 63 ? 0.34 -0.933 12.344 1 94.81 63 GLY B O 1
ATOM 1479 N N . SER B 1 64 ? 0.685 -3.074 11.68 1 86.94 64 SER B N 1
ATOM 1480 C CA . SER B 1 64 ? 1.93 -3.211 12.43 1 86.94 64 SER B CA 1
ATOM 1481 C C . SER B 1 64 ? 2.943 -4.055 11.672 1 86.94 64 SER B C 1
ATOM 1483 O O . SER B 1 64 ? 2.574 -4.832 10.789 1 86.94 64 SER B O 1
ATOM 1485 N N . GLU B 1 65 ? 4.152 -3.709 11.867 1 81.06 65 GLU B N 1
ATOM 1486 C CA . GLU B 1 65 ? 5.254 -4.551 11.414 1 81.06 65 GLU B CA 1
ATOM 1487 C C . GLU B 1 65 ? 5.637 -5.574 12.484 1 81.06 65 GLU B C 1
ATOM 1489 O O . GLU B 1 65 ? 5.609 -5.27 13.68 1 81.06 65 GLU B O 1
ATOM 1494 N N . ARG B 1 66 ? 5.891 -6.742 11.953 1 76.06 66 ARG B N 1
ATOM 1495 C CA . ARG B 1 66 ? 6.219 -7.805 12.898 1 76.06 66 ARG B CA 1
ATOM 1496 C C . ARG B 1 66 ? 7.379 -7.398 13.797 1 76.06 66 ARG B C 1
ATOM 1498 O O . ARG B 1 66 ? 8.43 -6.965 13.312 1 76.06 66 ARG B O 1
ATOM 1505 N N . GLY B 1 67 ? 7.188 -7.559 15.141 1 78.75 67 GLY B N 1
ATOM 1506 C CA . GLY B 1 67 ? 8.234 -7.344 16.125 1 78.75 67 GLY B CA 1
ATOM 1507 C C . GLY B 1 67 ? 8.5 -5.875 16.406 1 78.75 67 GLY B C 1
ATOM 1508 O O . GLY B 1 67 ? 9.5 -5.531 17.031 1 78.75 67 GLY B O 1
ATOM 1509 N N . VAL B 1 68 ? 7.949 -5.059 15.789 1 79.44 68 VAL B N 1
ATOM 1510 C CA . VAL B 1 68 ? 8.18 -3.625 15.953 1 79.44 68 VAL B CA 1
ATOM 1511 C C . VAL B 1 68 ? 7.027 -3.004 16.734 1 79.44 68 VAL B C 1
ATOM 1513 O O . VAL B 1 68 ? 5.863 -3.344 16.516 1 79.44 68 VAL B O 1
ATOM 1516 N N . GLU B 1 69 ? 7.582 -2.143 17.688 1 83.81 69 GLU B N 1
ATOM 1517 C CA . GLU B 1 69 ? 6.59 -1.386 18.453 1 83.81 69 GLU B CA 1
ATOM 1518 C C . GLU B 1 69 ? 6.086 -0.184 17.656 1 83.81 69 GLU B C 1
ATOM 1520 O O . GLU B 1 69 ? 6.84 0.42 16.891 1 83.81 69 GLU B O 1
ATOM 1525 N N . GLY B 1 70 ? 4.809 0.051 17.578 1 91.62 70 GLY B N 1
ATOM 1526 C CA . GLY B 1 70 ? 4.215 1.212 16.938 1 91.62 70 GLY B CA 1
ATOM 1527 C C . GLY B 1 70 ? 3.486 0.874 15.648 1 91.62 70 GLY B C 1
ATOM 1528 O O . GLY B 1 70 ? 3.822 -0.104 14.977 1 91.62 70 GLY B O 1
ATOM 1529 N N . PRO B 1 71 ? 2.695 1.751 15.227 1 95.25 71 PRO B N 1
ATOM 1530 C CA . PRO B 1 71 ? 1.855 1.446 14.062 1 95.25 71 PRO B CA 1
ATOM 1531 C C . PRO B 1 71 ? 2.455 1.951 12.758 1 95.25 71 PRO B C 1
ATOM 1533 O O . PRO B 1 71 ? 3.352 2.799 12.766 1 95.25 71 PRO B O 1
ATOM 1536 N N . ILE B 1 72 ? 2.062 1.307 11.727 1 96 72 ILE B N 1
ATOM 1537 C CA . ILE B 1 72 ? 2.24 1.812 10.367 1 96 72 ILE B CA 1
ATOM 1538 C C . ILE B 1 72 ? 0.915 2.359 9.844 1 96 72 ILE B C 1
ATOM 1540 O O . ILE B 1 72 ? -0.135 1.738 10.023 1 96 72 ILE B O 1
ATOM 1544 N N . VAL B 1 73 ? 0.938 3.521 9.312 1 97.25 73 VAL B N 1
ATOM 1545 C CA . VAL B 1 73 ? -0.21 4.082 8.602 1 97.25 73 VAL B CA 1
ATOM 1546 C C . VAL B 1 73 ? 0.084 4.145 7.105 1 97.25 73 VAL B C 1
ATOM 1548 O O . VAL B 1 73 ? 1.164 4.582 6.699 1 97.25 73 VAL B O 1
ATOM 1551 N N . VAL B 1 74 ? -0.81 3.652 6.352 1 97.88 74 VAL B N 1
ATOM 1552 C CA . VAL B 1 74 ? -0.712 3.717 4.898 1 97.88 74 VAL B CA 1
ATOM 1553 C C . VAL B 1 74 ? -1.841 4.582 4.344 1 97.88 74 VAL B C 1
ATOM 1555 O O . VAL B 1 74 ? -2.996 4.445 4.75 1 97.88 74 VAL B O 1
ATOM 1558 N N . GLU B 1 75 ? -1.548 5.453 3.498 1 98.25 75 GLU B N 1
ATOM 1559 C CA . GLU B 1 75 ? -2.5 6.297 2.779 1 98.25 75 GLU B CA 1
ATOM 1560 C C . GLU B 1 75 ? -2.326 6.16 1.27 1 98.25 75 GLU B C 1
ATOM 1562 O O . GLU B 1 75 ? -1.204 6.223 0.761 1 98.25 75 GLU B O 1
ATOM 1567 N N . ILE B 1 76 ? -3.361 5.918 0.56 1 97.81 76 ILE B N 1
ATOM 1568 C CA . ILE B 1 76 ? -3.355 5.867 -0.898 1 97.81 76 ILE B CA 1
ATOM 1569 C C . ILE B 1 76 ? -4.352 6.883 -1.455 1 97.81 76 ILE B C 1
ATOM 1571 O O . ILE B 1 76 ? -5.504 6.93 -1.027 1 97.81 76 ILE B O 1
ATOM 1575 N N . PHE B 1 77 ? -3.957 7.66 -2.348 1 97.69 77 PHE B N 1
ATOM 1576 C CA . PHE B 1 77 ? -4.816 8.648 -2.99 1 97.69 77 PHE B CA 1
ATOM 1577 C C . PHE B 1 77 ? -4.352 8.93 -4.414 1 97.69 77 PHE B C 1
ATOM 1579 O O . PHE B 1 77 ? -3.234 8.57 -4.789 1 97.69 77 PHE B O 1
ATOM 1586 N N . ASP B 1 78 ? -5.156 9.547 -5.207 1 97.31 78 ASP B N 1
ATOM 1587 C CA . ASP B 1 78 ? -4.887 9.766 -6.625 1 97.31 78 ASP B CA 1
ATOM 1588 C C . ASP B 1 78 ? -4.699 11.25 -6.922 1 97.31 78 ASP B C 1
ATOM 1590 O O . ASP B 1 78 ? -5.562 12.07 -6.598 1 97.31 78 ASP B O 1
ATOM 1594 N N . TRP B 1 79 ? -3.629 11.5 -7.562 1 98 79 TRP B N 1
ATOM 1595 C CA . TRP B 1 79 ? -3.387 12.859 -8.023 1 98 79 TRP B CA 1
ATOM 1596 C C . TRP B 1 79 ? -4.289 13.203 -9.203 1 98 79 TRP B C 1
ATOM 1598 O O . TRP B 1 79 ? -4.625 12.328 -10.008 1 98 79 TRP B O 1
ATOM 1608 N N . VAL B 1 80 ? -4.605 14.469 -9.438 1 97.69 80 VAL B N 1
ATOM 1609 C CA . VAL B 1 80 ? -5.508 14.883 -10.516 1 97.69 80 VAL B CA 1
ATOM 1610 C C . VAL B 1 80 ? -4.773 14.852 -11.852 1 97.69 80 VAL B C 1
ATOM 1612 O O . VAL B 1 80 ? -5.379 14.617 -12.898 1 97.69 80 VAL B O 1
ATOM 1615 N N . ASP B 1 81 ? -3.494 15.117 -11.812 1 95.19 81 ASP B N 1
ATOM 1616 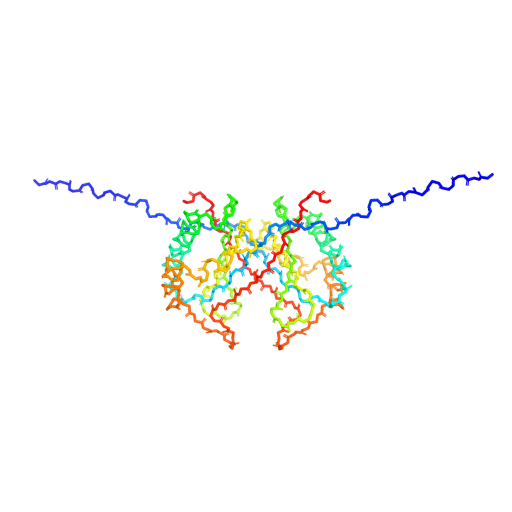C CA . ASP B 1 81 ? -2.648 15.086 -13 1 95.19 81 ASP B CA 1
ATOM 1617 C C . ASP B 1 81 ? -1.177 14.93 -12.625 1 95.19 81 ASP B C 1
ATOM 1619 O O . ASP B 1 81 ? -0.838 14.867 -11.438 1 95.19 81 ASP B O 1
ATOM 1623 N N . GLU B 1 82 ? -0.32 14.867 -13.555 1 91.62 82 GLU B N 1
ATOM 1624 C CA . GLU B 1 82 ? 1.093 14.57 -13.336 1 91.62 82 GLU B CA 1
ATOM 1625 C C . GLU B 1 82 ? 1.804 15.742 -12.664 1 91.62 82 GLU B C 1
ATOM 1627 O O . GLU B 1 82 ? 2.818 15.555 -11.992 1 91.62 82 GLU B O 1
ATOM 1632 N N . ASP B 1 83 ? 1.27 16.922 -12.797 1 95.69 83 ASP B N 1
ATOM 1633 C CA . ASP B 1 83 ? 1.915 18.125 -12.25 1 95.69 83 ASP B CA 1
ATOM 1634 C C . ASP B 1 83 ? 1.49 18.359 -10.805 1 95.69 83 ASP B C 1
ATOM 1636 O O . ASP B 1 83 ? 2.094 19.156 -10.094 1 95.69 83 ASP B O 1
ATOM 1640 N N . ALA B 1 84 ? 0.452 17.641 -10.383 1 97.25 84 ALA B N 1
ATOM 1641 C CA . ALA B 1 84 ? -0.109 17.875 -9.055 1 97.25 84 ALA B CA 1
ATOM 1642 C C . ALA B 1 84 ? 0.917 17.578 -7.961 1 97.25 84 ALA B C 1
ATOM 1644 O O . ALA B 1 84 ? 0.985 18.297 -6.957 1 97.25 84 ALA B O 1
ATOM 1645 N N . THR B 1 85 ? 1.65 16.562 -8.125 1 94.94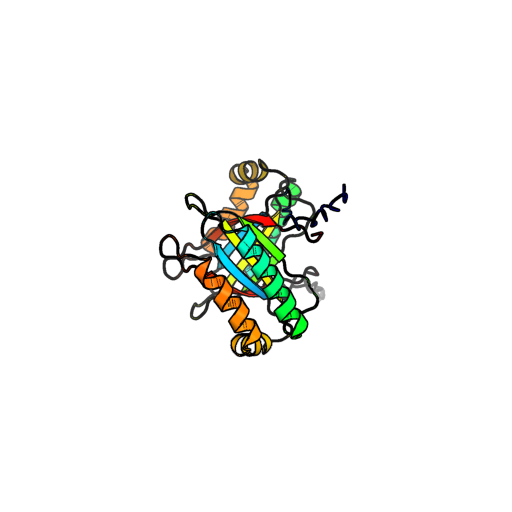 85 THR B N 1
ATOM 1646 C CA . THR B 1 85 ? 2.674 16.234 -7.145 1 94.94 85 THR B CA 1
ATOM 1647 C C . THR B 1 85 ? 3.656 17.391 -6.973 1 94.94 85 THR B C 1
ATOM 1649 O O . THR B 1 85 ? 3.986 17.766 -5.844 1 94.94 85 THR B O 1
ATOM 1652 N N . ARG B 1 86 ? 4.133 17.922 -8.047 1 95 86 ARG B N 1
ATOM 1653 C CA . ARG B 1 86 ? 5.047 19.062 -7.984 1 95 86 ARG B CA 1
ATOM 1654 C C . ARG B 1 86 ? 4.387 20.25 -7.305 1 95 86 ARG B C 1
ATOM 1656 O O . ARG B 1 86 ? 4.996 20.906 -6.457 1 95 86 ARG B O 1
ATOM 1663 N N . ARG B 1 87 ? 3.145 20.531 -7.664 1 97.94 87 ARG B N 1
ATOM 1664 C CA . ARG B 1 87 ? 2.408 21.641 -7.047 1 97.94 87 ARG B CA 1
ATOM 1665 C C . ARG B 1 87 ? 2.242 21.422 -5.551 1 97.94 87 ARG B C 1
ATOM 1667 O O . ARG B 1 87 ? 2.359 22.359 -4.758 1 97.94 87 ARG B O 1
ATOM 1674 N N . ALA B 1 88 ? 2.033 20.203 -5.16 1 97.75 88 ALA B N 1
ATOM 1675 C CA . ALA B 1 88 ? 1.931 19.875 -3.738 1 97.75 88 ALA B CA 1
ATOM 1676 C C . ALA B 1 88 ? 3.244 20.172 -3.016 1 97.75 88 ALA B C 1
ATOM 1678 O O . ALA B 1 88 ? 3.248 20.766 -1.938 1 97.75 88 ALA B O 1
ATOM 1679 N N . HIS B 1 89 ? 4.355 19.797 -3.611 1 96.5 89 HIS B N 1
ATOM 1680 C CA . HIS B 1 89 ? 5.66 19.859 -2.963 1 96.5 89 HIS B CA 1
ATOM 1681 C C . HIS B 1 89 ? 6.129 21.312 -2.836 1 96.5 89 HIS B C 1
ATOM 1683 O O . HIS B 1 89 ? 7.062 21.609 -2.088 1 96.5 89 HIS B O 1
ATOM 1689 N N . THR B 1 90 ? 5.434 22.172 -3.578 1 97.19 90 THR B N 1
ATOM 1690 C CA . THR B 1 90 ? 5.855 23.562 -3.516 1 97.19 90 THR B CA 1
ATOM 1691 C C . THR B 1 90 ? 4.781 24.422 -2.852 1 97.19 90 THR B C 1
ATOM 1693 O O . THR B 1 90 ? 4.91 25.656 -2.791 1 97.19 90 THR B O 1
ATOM 1696 N N . HIS B 1 91 ? 3.746 23.906 -2.412 1 98 91 HIS B N 1
ATOM 1697 C CA . HIS B 1 91 ? 2.66 24.672 -1.812 1 98 91 HIS B CA 1
ATOM 1698 C C . HIS B 1 91 ? 2.848 24.797 -0.305 1 98 91 HIS B C 1
ATOM 1700 O O . HIS B 1 91 ? 2.994 23.797 0.399 1 98 91 HIS B O 1
ATOM 1706 N N . PRO B 1 92 ? 2.738 25.953 0.221 1 98.06 92 PRO B N 1
ATOM 1707 C CA . PRO B 1 92 ? 3.029 26.156 1.642 1 98.06 92 PRO B CA 1
ATOM 1708 C C . PRO B 1 92 ? 2.027 25.469 2.557 1 98.06 92 PRO B C 1
ATOM 1710 O O . PRO B 1 92 ? 2.393 25 3.643 1 98.06 92 PRO B O 1
ATOM 1713 N N . LEU B 1 93 ? 0.746 25.328 2.191 1 98.25 93 LEU B N 1
ATOM 1714 C CA . LEU B 1 93 ? -0.242 24.656 3.023 1 98.25 93 LEU B CA 1
ATOM 1715 C C . LEU B 1 93 ? 0.063 23.156 3.123 1 98.25 93 LEU B C 1
ATOM 1717 O O . LEU B 1 93 ? -0.123 22.547 4.18 1 98.25 93 LEU B O 1
ATOM 1721 N N . VAL B 1 94 ? 0.502 22.547 2.014 1 98.44 94 VAL B N 1
ATOM 1722 C CA . VAL B 1 94 ? 0.85 21.141 2.018 1 98.44 94 VAL B CA 1
ATOM 1723 C C . VAL B 1 94 ? 2.111 20.906 2.85 1 98.44 94 VAL B C 1
ATOM 1725 O O . VAL B 1 94 ? 2.162 20 3.684 1 98.44 94 VAL B O 1
ATOM 1728 N N . SER B 1 95 ? 3.076 21.797 2.662 1 97.94 95 SER B N 1
ATOM 1729 C CA . SER B 1 95 ? 4.289 21.734 3.473 1 97.94 95 SER B CA 1
ATOM 1730 C C . SER B 1 95 ? 3.963 21.828 4.961 1 97.94 95 SER B C 1
ATOM 1732 O O . SER B 1 95 ? 4.578 21.141 5.777 1 97.94 95 SER B O 1
ATOM 1734 N N . GLY B 1 96 ? 3.059 22.672 5.281 1 98.25 96 GLY B N 1
ATOM 1735 C CA . GLY B 1 96 ? 2.646 22.812 6.672 1 98.25 96 GLY B CA 1
ATOM 1736 C C . GLY B 1 96 ? 2.09 21.531 7.254 1 98.25 96 GLY B C 1
ATOM 1737 O O . GLY B 1 96 ? 2.381 21.188 8.398 1 98.25 96 GLY B O 1
ATOM 1738 N N . VAL B 1 97 ? 1.273 20.812 6.512 1 98.38 97 VAL B N 1
ATOM 1739 C CA . VAL B 1 97 ? 0.723 19.531 6.953 1 98.38 97 VAL B CA 1
ATOM 1740 C C . VAL B 1 97 ? 1.852 18.516 7.145 1 98.38 97 VAL B C 1
ATOM 1742 O O . VAL B 1 97 ? 1.906 17.828 8.164 1 98.38 97 VAL B O 1
ATOM 1745 N N . TRP B 1 98 ? 2.789 18.438 6.184 1 97.75 98 TRP B N 1
ATOM 1746 C CA . TRP B 1 98 ? 3.875 17.469 6.238 1 97.75 98 TRP B CA 1
ATOM 1747 C C . TRP B 1 98 ? 4.82 17.766 7.395 1 97.75 98 TRP B C 1
ATOM 1749 O O . TRP B 1 98 ? 5.363 16.859 8.023 1 97.75 98 TRP B O 1
ATOM 1759 N N . GLU B 1 99 ? 5.035 19.031 7.695 1 97.69 99 GLU B N 1
ATOM 1760 C CA . GLU B 1 99 ? 5.848 19.438 8.844 1 97.69 99 GLU B CA 1
ATOM 1761 C C . GLU B 1 99 ? 5.234 18.938 10.148 1 97.69 99 GLU B C 1
ATOM 1763 O O . GLU B 1 99 ? 5.953 18.609 11.094 1 97.69 99 GLU B O 1
ATOM 1768 N N . ALA B 1 100 ? 3.902 18.922 10.203 1 98 100 ALA B N 1
ATOM 1769 C CA . ALA B 1 100 ? 3.207 18.438 11.391 1 98 100 ALA B CA 1
ATOM 1770 C C . ALA B 1 100 ? 3.326 16.922 11.523 1 98 100 ALA B C 1
ATOM 1772 O O . ALA B 1 100 ? 3.266 16.375 12.625 1 98 100 ALA B O 1
ATOM 1773 N N . MET B 1 101 ? 3.525 16.188 10.406 1 98.19 101 MET B N 1
ATOM 1774 C CA . MET B 1 101 ? 3.607 14.734 10.398 1 98.19 101 MET B CA 1
ATOM 1775 C C . MET B 1 101 ? 4.969 14.266 10.898 1 98.19 101 MET B C 1
ATOM 1777 O O . MET B 1 101 ? 5.059 13.258 11.609 1 98.19 101 MET B O 1
ATOM 1781 N N . GLY B 1 102 ? 5.957 14.945 10.641 1 97.25 102 GLY B N 1
ATOM 1782 C CA . GLY B 1 102 ? 7.34 14.555 10.867 1 97.25 102 GLY B CA 1
ATOM 1783 C C . GLY B 1 102 ? 7.613 14.109 12.289 1 97.25 102 GLY B C 1
ATOM 1784 O O . GLY B 1 102 ? 8.062 12.977 12.516 1 97.25 102 GLY B O 1
ATOM 1785 N N . PRO B 1 103 ? 7.32 14.953 13.273 1 97.94 103 PRO B N 1
ATOM 1786 C CA . PRO B 1 103 ? 7.648 14.641 14.664 1 97.94 103 PRO B CA 1
ATOM 1787 C C . PRO B 1 103 ? 6.891 13.422 15.195 1 97.94 103 PRO B C 1
ATOM 1789 O O . PRO B 1 103 ? 7.219 12.906 16.266 1 97.94 103 PRO B O 1
ATOM 1792 N N . LEU B 1 104 ? 5.895 12.984 14.453 1 98.25 104 LEU B N 1
ATOM 1793 C CA . LEU B 1 104 ? 5.074 11.867 14.922 1 98.25 104 LEU B CA 1
ATOM 1794 C C . LEU B 1 104 ? 5.551 10.555 14.312 1 98.25 104 LEU B C 1
ATOM 1796 O O . LEU B 1 104 ? 4.973 9.492 14.586 1 98.25 104 LEU B O 1
ATOM 1800 N N . CYS B 1 105 ? 6.543 10.547 13.531 1 98.12 105 CYS B N 1
ATOM 1801 C CA . CYS B 1 105 ? 7.066 9.359 12.875 1 98.12 105 CYS B CA 1
ATOM 1802 C C . CYS B 1 105 ? 8.523 9.109 13.266 1 98.12 105 CYS B C 1
ATOM 1804 O O . CYS B 1 105 ? 9.203 10.016 13.742 1 98.12 105 CYS B O 1
ATOM 1806 N N . GLU B 1 106 ? 8.906 7.902 13.094 1 96.56 106 GLU B N 1
ATOM 1807 C CA . GLU B 1 106 ? 10.289 7.547 13.406 1 96.56 106 GLU B CA 1
ATOM 1808 C C . GLU B 1 106 ? 10.781 6.426 12.492 1 96.56 106 GLU B C 1
ATOM 1810 O O . GLU B 1 106 ? 10 5.598 12.031 1 96.56 106 GLU B O 1
ATOM 1815 N N . GLY B 1 107 ? 12.094 6.504 12.195 1 93.69 107 GLY B N 1
ATOM 1816 C CA . GLY B 1 107 ? 12.703 5.387 11.492 1 93.69 107 GLY B CA 1
ATOM 1817 C C . GLY B 1 107 ? 12.742 4.117 12.32 1 93.69 107 GLY B C 1
ATOM 1818 O O . GLY B 1 107 ? 12.789 4.168 13.547 1 93.69 107 GLY B O 1
ATOM 1819 N N . ARG B 1 108 ? 12.695 3.016 11.617 1 89.12 108 ARG B N 1
ATOM 1820 C CA . ARG B 1 108 ? 12.773 1.706 12.258 1 89.12 108 ARG B CA 1
ATOM 1821 C C . ARG B 1 108 ? 13.664 0.757 11.461 1 89.12 108 ARG B C 1
ATOM 1823 O O . ARG B 1 108 ? 13.523 0.651 10.242 1 89.12 108 ARG B O 1
ATOM 1830 N N . ASN B 1 109 ? 14.492 0.032 12.211 1 81.69 109 ASN B N 1
ATOM 1831 C CA . ASN B 1 109 ? 15.297 -1.018 11.602 1 81.69 109 ASN B CA 1
ATOM 1832 C C . ASN B 1 109 ? 15.945 -0.542 10.305 1 81.69 109 ASN B C 1
ATOM 1834 O O . ASN B 1 109 ? 15.891 -1.235 9.289 1 81.69 109 ASN B O 1
ATOM 1838 N N . GLY B 1 110 ? 16.516 0.671 10.359 1 81.5 110 GLY B N 1
ATOM 1839 C CA . GLY B 1 110 ? 17.234 1.209 9.211 1 81.5 110 GLY B CA 1
ATOM 1840 C C . GLY B 1 110 ? 16.297 1.775 8.148 1 81.5 110 GLY B C 1
ATOM 1841 O O . GLY B 1 110 ? 16.75 2.295 7.129 1 81.5 110 GLY B O 1
ATOM 1842 N N . GLY B 1 111 ? 15.023 1.579 8.328 1 85.19 111 GLY B N 1
ATOM 1843 C CA . GLY B 1 111 ? 14.062 2.121 7.383 1 85.19 111 GLY B CA 1
ATOM 1844 C C . GLY B 1 111 ? 13.664 3.553 7.691 1 85.19 111 GLY B C 1
ATOM 1845 O O . GLY B 1 111 ? 13.688 3.973 8.852 1 85.19 111 GLY B O 1
ATOM 1846 N N . SER B 1 112 ? 13.352 4.301 6.652 1 91.31 112 SER B N 1
ATOM 1847 C CA . SER B 1 112 ? 12.922 5.691 6.77 1 91.31 112 SER B CA 1
ATOM 1848 C C . SER B 1 112 ? 11.602 5.801 7.527 1 91.31 112 SER B C 1
ATOM 1850 O O . SER B 1 112 ? 10.781 4.883 7.492 1 91.31 112 SER B O 1
ATOM 1852 N N . PRO B 1 113 ? 11.375 6.895 8.273 1 95.56 113 PRO B N 1
ATOM 1853 C CA . PRO B 1 113 ? 10.086 7.113 8.945 1 95.56 113 PRO B CA 1
ATOM 1854 C C . PRO B 1 113 ? 8.906 7.117 7.973 1 95.56 113 PRO B C 1
ATOM 1856 O O . PRO B 1 113 ? 7.777 6.816 8.367 1 95.56 113 PRO B O 1
ATOM 1859 N N . PHE B 1 114 ? 9.133 7.473 6.781 1 94.69 114 PHE B N 1
ATOM 1860 C CA . PHE B 1 114 ? 8.078 7.484 5.773 1 94.69 114 PHE B CA 1
ATOM 1861 C C . PHE B 1 114 ? 8.625 7.035 4.422 1 94.69 114 PHE B C 1
ATOM 1863 O O . PHE B 1 114 ? 9.812 7.199 4.137 1 94.69 114 PHE B O 1
ATOM 1870 N N . GLU B 1 115 ? 7.828 6.426 3.654 1 91.12 115 GLU B N 1
ATOM 1871 C CA . GLU B 1 115 ? 8.102 5.973 2.295 1 91.12 115 GLU B CA 1
ATOM 1872 C C . GLU B 1 115 ? 6.957 6.328 1.352 1 91.12 115 GLU B C 1
ATOM 1874 O O . GLU B 1 115 ? 5.789 6.273 1.737 1 91.12 115 GLU B O 1
ATOM 1879 N N . PHE B 1 116 ? 7.332 6.652 0.104 1 92.69 116 PHE B N 1
ATOM 1880 C CA . PHE B 1 116 ? 6.344 7 -0.908 1 92.69 116 PHE B CA 1
ATOM 1881 C C . PHE B 1 116 ? 6.559 6.184 -2.178 1 92.69 116 PHE B C 1
ATOM 1883 O O . PHE B 1 116 ? 7.699 5.973 -2.6 1 92.69 116 PHE B O 1
ATOM 1890 N N . LEU B 1 117 ? 5.465 5.734 -2.736 1 92.75 117 LEU B N 1
ATOM 1891 C CA . LEU B 1 117 ? 5.48 5.109 -4.051 1 92.75 117 LEU B CA 1
ATOM 1892 C C . LEU B 1 117 ? 4.516 5.812 -5 1 92.75 117 LEU B C 1
ATOM 1894 O O . LEU B 1 117 ? 3.396 6.156 -4.613 1 92.75 117 LEU B O 1
ATOM 1898 N N . SER B 1 118 ? 4.996 6.055 -6.199 1 93.94 118 SER B N 1
ATOM 1899 C CA . SER B 1 118 ? 4.129 6.461 -7.301 1 93.94 118 SER B CA 1
ATOM 1900 C C . SER B 1 118 ? 3.645 5.25 -8.094 1 93.94 118 SER B C 1
ATOM 1902 O O . SER B 1 118 ? 4.453 4.453 -8.578 1 93.94 118 SER B O 1
ATOM 1904 N N . LEU B 1 119 ? 2.316 5.191 -8.172 1 95.62 119 LEU B N 1
ATOM 1905 C CA . LEU B 1 119 ? 1.718 3.98 -8.727 1 95.62 119 LEU B CA 1
ATOM 1906 C C . LEU B 1 119 ? 0.653 4.324 -9.758 1 95.62 119 LEU B C 1
ATOM 1908 O O . LEU B 1 119 ? 0.215 5.473 -9.852 1 95.62 119 LEU B O 1
ATOM 1912 N N . ARG B 1 120 ? 0.332 3.365 -10.57 1 95 120 ARG B N 1
ATOM 1913 C CA . ARG B 1 120 ? -0.896 3.354 -11.359 1 95 120 ARG B CA 1
ATOM 1914 C C . ARG B 1 120 ? -1.752 2.137 -11.023 1 95 120 ARG B C 1
ATOM 1916 O O . ARG B 1 120 ? -1.23 1.032 -10.852 1 95 120 ARG B O 1
ATOM 1923 N N . ARG B 1 121 ? -3.008 2.43 -10.828 1 95.56 121 ARG B N 1
ATOM 1924 C CA . ARG B 1 121 ? -3.953 1.386 -10.453 1 95.56 121 ARG B CA 1
ATOM 1925 C C . ARG B 1 121 ? -4.363 0.552 -11.664 1 95.56 121 ARG B C 1
ATOM 1927 O O . ARG B 1 121 ? -4.598 1.093 -12.742 1 95.56 121 ARG B O 1
ATOM 1934 N N . ARG B 1 122 ? -4.43 -0.708 -11.445 1 92.88 122 ARG B N 1
ATOM 1935 C CA . ARG B 1 122 ? -4.977 -1.558 -12.492 1 92.88 122 ARG B CA 1
ATOM 1936 C C . ARG B 1 122 ? -6.469 -1.303 -12.688 1 92.88 122 ARG B C 1
ATOM 1938 O O . ARG B 1 122 ? -7.227 -1.257 -11.711 1 92.88 122 ARG B O 1
ATOM 1945 N N . SER B 1 123 ? -6.828 -1.105 -13.906 1 84.75 123 SER B N 1
ATOM 1946 C CA . SER B 1 123 ? -8.234 -0.875 -14.219 1 84.75 123 SER B CA 1
ATOM 1947 C C . SER B 1 123 ? -9.062 -2.139 -14.008 1 84.75 123 SER B C 1
ATOM 1949 O O . SER B 1 123 ? -8.586 -3.248 -14.258 1 84.75 123 SER B O 1
ATOM 1951 N N . ALA B 1 124 ? -10.172 -2.16 -13.227 1 67.25 124 ALA B N 1
ATOM 1952 C CA . ALA B 1 124 ? -11.07 -3.289 -12.977 1 67.25 124 ALA B CA 1
ATOM 1953 C C . ALA B 1 124 ? -11.602 -3.865 -14.289 1 67.25 124 ALA B C 1
ATOM 1955 O O . ALA B 1 124 ? -12.016 -5.027 -14.336 1 67.25 124 ALA B O 1
ATOM 1956 N N . ASP B 1 125 ? -11.742 -3.178 -15.266 1 52.84 125 ASP B N 1
ATOM 1957 C CA . ASP B 1 125 ? -12.469 -3.619 -16.453 1 52.84 125 ASP B CA 1
ATOM 1958 C C . ASP B 1 125 ? -11.688 -4.699 -17.203 1 52.84 125 ASP B C 1
ATOM 1960 O O . ASP B 1 125 ? -12.164 -5.25 -18.188 1 52.84 125 ASP B O 1
ATOM 1964 N N . ALA B 1 126 ? -10.484 -5.172 -16.781 1 40 126 ALA B N 1
ATOM 1965 C CA . ALA B 1 126 ? -9.969 -6.117 -17.766 1 40 126 ALA B CA 1
ATOM 1966 C C . ALA B 1 126 ? -10.516 -7.52 -17.516 1 40 126 ALA B C 1
ATOM 1968 O O . ALA B 1 126 ? -10.797 -7.887 -16.375 1 40 126 ALA B O 1
#

Organism: NCBI:txid175570

pLDDT: mean 87.44, std 19.52, range [27.48, 98.62]

Radius of gyration: 20.69 Å; Cα contacts (8 Å, |Δi|>4): 436; chains: 2; bounding box: 46×53×88 Å

Sequence (252 aa):
MAGGVYLAGVLNIIAMSDSISSLARYRVIAGREDEFLEIIDRHWTTLRDLELVTDRAPEVYVGSERGVEGPIVVEIFDWVDEDATRRAHTHPLVSGVWEAMGPLCEGRNGGSPFEFLSLRRRSADAMAGGVYLAGVLNIIAMSDSISSLARYRVIAGREDEFLEIIDRHWTTLRDLELVTDRAPEVYVGSERGVEGPIVVEIFDWVDEDATRRAHTHPLVSGVWEAMGPLCEGRNGGSPFEFLSLRRRSADA

Solvent-accessible surface area (backbone atoms only — not comparable to full-atom values): 14105 Å² total; per-residue (Å²): 133,83,80,76,78,74,73,76,68,76,68,77,59,85,45,59,44,89,49,44,26,41,41,38,37,35,30,30,40,67,93,41,57,69,65,48,52,53,49,51,52,49,46,50,52,52,38,48,75,68,63,33,35,47,90,64,75,64,48,41,32,43,29,47,52,89,97,46,88,34,39,33,39,36,40,35,40,38,32,60,47,87,60,29,62,60,53,44,77,70,30,69,73,51,47,52,51,54,62,67,47,51,84,48,34,40,62,52,97,92,38,68,27,55,49,77,39,53,27,23,40,49,47,80,85,100,135,84,80,76,79,74,74,76,67,75,68,78,59,85,46,59,44,88,49,43,28,40,41,38,38,35,30,31,38,67,94,42,56,70,65,48,53,53,49,52,51,49,47,50,52,52,38,48,75,67,63,33,35,48,89,64,75,63,50,42,31,43,30,46,52,91,94,49,87,32,39,33,40,35,41,35,40,37,32,60,49,87,60,29,61,59,53,44,78,69,31,70,71,50,48,51,49,53,62,66,48,50,86,48,36,41,61,52,96,90,38,66,28,56,49,78,37,55,27,23,39,50,48,81,85,100

Secondary structure (DSSP, 8-state):
---------------B-SSPEEEEEEEBPTT-HHHHHHHHHHHHHHHHHTT-B-SSPPEEEEEE-TT-SSEEEEEEEEBSSTTHHHHHHT-HHHHHHHHHHGGGB--BTTB-SEEEEEEEEBPTT-/---------------B-SSPEEEEEEEBPTT-HHHHHHHHHHHHHHHHHTT-B-SSPPEEEEEE-TT-SSEEEEEEEEBSSTTHHHHHHT-HHHHHHHHHHGGGB--BTTB-SEEEEEEEEBPTT-

Nearest PDB structures (foldseek):
  3bb5-assembly2_C  TM=6.904E-01  e=1.437E-04  Jannaschia sp. CCS1
  2q3p-assembly1_A  TM=7.444E-01  e=1.409E-03  Arabidopsis thaliana
  5b0c-assembly1_B  TM=7.324E-01  e=1.409E-03  Cannabis sativa
  1q53-assembly1_B  TM=6.803E-01  e=1.035E-03  Arabidopsis thaliana
  2ftr-assembly1_B  TM=6.373E-01  e=2.455E-03  Halalkalibacterium halodurans C-125

Foldseek 3Di:
DPPPPPPPPPPVPQDWDQWKKKKKKAFFDAPCVVVLVVLVVVLQVVCVVVVQFDPDDKDWDWDDDPPDHGIMIIIMTTTPHPCSVVVLVPDVSNVVSVVVNVVRFDDDPPHDRMDMDIDTHGDPPD/DPPPPPPPPPPVPQDWDQWKKKKKKAFFDAPCVVVLVVLVVVLQVVCVVVVQFDPDDKDWDWDDDPPDHGIMIIIMTTTPHPCSVVVLVPDVSNVVSVVVNVVRFDDDPPHDRMDMDIDTHGDPPD